Protein AF-A0A7V8Y5C4-F1 (afdb_monomer_lite)

pLDDT: mean 74.21, std 20.37, range [33.66, 98.62]

Foldseek 3Di:
DDDDDDPDDPQQDPVLLVLQVLLLVLVVVLVVLVVQLVVLVVQLVVLVVQQVVLVVQLVVLVVVLVVLVVVCVVVVVCCVVVPPVVVVVVVVVDPCPVVVVVVVVVVVVVVVVSVVVNVVSVVSNVVSVVSNVVSVVSSVVSVVSSVVSVVVSVVSVVSNVVSVVVSVVDDPSSVVSQLPDQPPPVDPDLDDDDDVSVVVVVVSSQPNPDDDPPDPHD

Sequence (218 aa):
MLAGPAAADPAPPPNASELVKRVADAQREATALTEQWHAAKDDLKNKRTKIEPTRKAAADARQAEETFRAGLDPVTQSAYENGNLDQLSALLASDSPAQYLDQMFALEGMAADHRVTLEQALAAVTEADRAEAAANEAASAAQLAVDEIGKRQQEAEIRIAEADKLLRQLSPAERAALRGPEVAGPLGPVTGSGAGPAALRAAMTKLGMPYLWGAEGP

Structure (mmCIF, N/CA/C/O backbone):
data_AF-A0A7V8Y5C4-F1
#
_entry.id   AF-A0A7V8Y5C4-F1
#
loop_
_atom_site.group_PDB
_atom_site.id
_atom_site.type_symbol
_atom_site.label_atom_id
_atom_site.label_alt_id
_atom_site.label_comp_id
_atom_site.label_asym_id
_atom_site.label_entity_id
_atom_site.label_seq_id
_atom_site.pdbx_PDB_ins_code
_atom_site.Cartn_x
_atom_site.Cartn_y
_atom_site.Cartn_z
_atom_site.occupancy
_atom_site.B_iso_or_equiv
_atom_site.auth_seq_id
_atom_site.auth_comp_id
_atom_site.auth_asym_id
_atom_site.auth_atom_id
_atom_site.pdbx_PDB_model_num
ATOM 1 N N . MET A 1 1 ? 42.479 -21.714 -67.324 1.00 33.66 1 MET A N 1
ATOM 2 C CA . MET A 1 1 ? 42.696 -20.373 -66.734 1.00 33.66 1 MET A CA 1
ATOM 3 C C . MET A 1 1 ? 41.360 -19.651 -66.785 1.00 33.66 1 MET A C 1
ATOM 5 O O . MET A 1 1 ? 40.770 -19.675 -67.848 1.00 33.66 1 MET A O 1
ATOM 9 N N . LEU A 1 2 ? 40.769 -19.064 -65.751 1.00 37.84 2 LEU A N 1
ATOM 10 C CA . LEU A 1 2 ? 41.073 -18.874 -64.334 1.00 37.84 2 LEU A CA 1
ATOM 11 C C . LEU A 1 2 ? 39.696 -18.673 -63.677 1.00 37.84 2 LEU A C 1
ATOM 13 O O . LEU A 1 2 ? 38.889 -17.897 -64.187 1.00 37.84 2 LEU A O 1
ATOM 17 N N . ALA A 1 3 ? 39.424 -19.388 -62.587 1.00 37.22 3 ALA A N 1
ATOM 18 C CA . ALA A 1 3 ? 38.292 -19.099 -61.719 1.00 37.22 3 ALA A CA 1
ATOM 19 C C . ALA A 1 3 ? 38.547 -17.740 -61.050 1.00 37.22 3 ALA A C 1
ATOM 21 O O . ALA A 1 3 ? 39.575 -17.562 -60.396 1.00 37.22 3 ALA A O 1
ATOM 22 N N . GLY A 1 4 ? 37.656 -16.772 -61.269 1.00 35.47 4 GLY A N 1
ATOM 23 C CA . GLY A 1 4 ? 37.698 -15.489 -60.571 1.00 35.47 4 GLY A CA 1
ATOM 24 C C . GLY A 1 4 ? 37.274 -15.678 -59.111 1.00 35.47 4 GLY A C 1
ATOM 25 O O . GLY A 1 4 ? 36.340 -16.443 -58.860 1.00 35.47 4 GLY A O 1
ATOM 26 N N . PRO A 1 5 ? 37.945 -15.039 -58.140 1.00 38.28 5 PRO A N 1
ATOM 27 C CA . PRO A 1 5 ? 37.590 -15.190 -56.739 1.00 38.28 5 PRO A CA 1
ATOM 28 C C . PRO A 1 5 ? 36.205 -14.584 -56.499 1.00 38.28 5 PRO A C 1
ATOM 30 O O . PRO A 1 5 ? 35.944 -13.440 -56.869 1.00 38.28 5 PRO A O 1
ATOM 33 N N . ALA A 1 6 ? 35.319 -15.360 -55.872 1.00 35.41 6 ALA A N 1
ATOM 34 C CA . ALA A 1 6 ? 34.116 -14.832 -55.254 1.00 35.41 6 ALA A CA 1
ATOM 35 C C . ALA A 1 6 ? 34.559 -13.836 -54.175 1.00 35.41 6 ALA A C 1
ATOM 37 O O . ALA A 1 6 ? 35.194 -14.222 -53.192 1.00 35.41 6 ALA A O 1
ATOM 38 N N . ALA A 1 7 ? 34.290 -12.550 -54.398 1.00 35.50 7 ALA A N 1
ATOM 39 C CA . ALA A 1 7 ? 34.457 -11.532 -53.378 1.00 35.50 7 ALA A CA 1
ATOM 40 C C . ALA A 1 7 ? 33.510 -11.883 -52.225 1.00 35.50 7 ALA A C 1
ATOM 42 O O . ALA A 1 7 ? 32.292 -11.850 -52.382 1.00 35.50 7 ALA A O 1
ATOM 43 N N . ALA A 1 8 ? 34.077 -12.299 -51.094 1.00 35.88 8 ALA A N 1
ATOM 44 C CA . ALA A 1 8 ? 33.335 -12.400 -49.853 1.00 35.88 8 ALA A CA 1
ATOM 45 C C . ALA A 1 8 ? 32.937 -10.976 -49.452 1.00 35.88 8 ALA A C 1
ATOM 47 O O . ALA A 1 8 ? 33.814 -10.134 -49.239 1.00 35.88 8 ALA A O 1
ATOM 48 N N . ASP A 1 9 ? 31.630 -10.711 -49.397 1.00 37.16 9 ASP A N 1
ATOM 49 C CA . ASP A 1 9 ? 31.098 -9.483 -48.814 1.00 37.16 9 ASP A CA 1
ATOM 50 C C . ASP A 1 9 ? 31.739 -9.269 -47.434 1.00 37.16 9 ASP A C 1
ATOM 52 O O . ASP A 1 9 ? 31.831 -10.221 -46.646 1.00 37.16 9 ASP A O 1
ATOM 56 N N . PRO A 1 10 ? 32.212 -8.052 -47.116 1.00 39.53 10 PRO A N 1
ATOM 57 C CA . PRO A 1 10 ? 32.744 -7.776 -45.797 1.00 39.53 10 PRO A CA 1
ATOM 58 C C . PRO A 1 10 ? 31.613 -7.970 -44.788 1.00 39.53 10 PRO A C 1
ATOM 60 O O . PRO A 1 10 ? 30.621 -7.239 -44.791 1.00 39.53 10 PRO A O 1
ATOM 63 N N . ALA A 1 11 ? 31.763 -8.982 -43.933 1.00 41.59 11 ALA A N 1
ATOM 64 C CA . ALA A 1 11 ? 30.869 -9.191 -42.809 1.00 41.59 11 ALA A CA 1
ATOM 65 C C . ALA A 1 11 ? 30.757 -7.875 -42.015 1.00 41.59 11 ALA A C 1
ATOM 67 O O . ALA A 1 11 ? 31.785 -7.221 -41.793 1.00 41.59 11 ALA A O 1
ATOM 68 N N . PRO A 1 12 ? 29.543 -7.465 -41.598 1.00 46.41 12 PRO A N 1
ATOM 69 C CA . PRO A 1 12 ? 29.380 -6.267 -40.797 1.00 46.41 12 PRO A CA 1
ATOM 70 C C . PRO A 1 12 ? 30.322 -6.333 -39.592 1.00 46.41 12 PRO A C 1
ATOM 72 O O . PRO A 1 12 ? 30.432 -7.396 -38.970 1.00 46.41 12 PRO A O 1
ATOM 75 N N . PRO A 1 13 ? 31.001 -5.230 -39.238 1.00 48.56 13 PRO A N 1
ATOM 76 C CA . PRO A 1 13 ? 31.837 -5.213 -38.055 1.00 48.56 13 PRO A CA 1
ATOM 77 C C . PRO A 1 13 ? 30.969 -5.601 -36.846 1.00 48.56 13 PRO A C 1
ATOM 79 O O . PRO A 1 13 ? 29.912 -4.992 -36.636 1.00 48.56 13 PRO A O 1
ATOM 82 N N . PRO A 1 14 ? 31.376 -6.618 -36.064 1.00 56.19 14 PRO A N 1
ATOM 83 C CA . PRO A 1 14 ? 30.526 -7.249 -35.051 1.00 56.19 14 PRO A CA 1
ATOM 84 C C . PRO A 1 14 ? 29.954 -6.250 -34.033 1.00 56.19 14 PRO A C 1
ATOM 86 O O . PRO A 1 14 ? 28.811 -6.388 -33.600 1.00 56.19 14 PRO A O 1
ATOM 89 N N . ASN A 1 15 ? 30.698 -5.178 -33.750 1.00 59.94 15 ASN A N 1
ATOM 90 C CA . ASN A 1 15 ? 30.331 -4.146 -32.782 1.00 59.94 15 ASN A CA 1
ATOM 91 C C . ASN A 1 15 ? 29.056 -3.370 -33.157 1.00 59.94 15 ASN A C 1
ATOM 93 O O . ASN A 1 15 ? 28.287 -2.998 -32.275 1.00 59.94 15 ASN A O 1
ATOM 97 N N . ALA A 1 16 ? 28.803 -3.124 -34.446 1.00 63.97 16 ALA A N 1
ATOM 98 C CA . ALA A 1 16 ? 27.672 -2.303 -34.874 1.00 63.97 16 ALA A CA 1
ATOM 99 C C . ALA A 1 16 ? 26.337 -3.058 -34.734 1.00 63.97 16 ALA A C 1
ATOM 101 O O . ALA A 1 16 ? 25.378 -2.528 -34.172 1.00 63.97 16 ALA A O 1
ATOM 102 N N . SER A 1 17 ? 26.279 -4.317 -35.189 1.00 67.94 17 SER A N 1
ATOM 103 C CA . SER A 1 17 ? 25.074 -5.153 -35.057 1.00 67.94 17 SER A CA 1
ATOM 104 C C . SER A 1 17 ? 24.746 -5.457 -33.593 1.00 67.94 17 SER A C 1
ATOM 106 O O . SER A 1 17 ? 23.574 -5.478 -33.214 1.00 67.94 17 SER A O 1
ATOM 108 N N . GLU A 1 18 ? 25.767 -5.641 -32.755 1.00 72.12 18 GLU A N 1
ATOM 109 C CA . GLU A 1 18 ? 25.589 -5.823 -31.317 1.00 72.12 18 GLU A CA 1
ATOM 110 C C . GLU A 1 18 ? 25.044 -4.556 -30.636 1.00 72.12 18 GLU A C 1
ATOM 112 O O . GLU A 1 18 ? 24.130 -4.654 -29.821 1.00 72.12 18 GLU A O 1
ATOM 117 N N . LEU A 1 19 ? 25.519 -3.363 -31.019 1.00 70.12 19 LEU A N 1
ATOM 118 C CA . LEU A 1 19 ? 24.989 -2.084 -30.529 1.00 70.12 19 LEU A CA 1
ATOM 119 C C . LEU A 1 19 ? 23.502 -1.901 -30.865 1.00 70.12 19 LEU A C 1
ATOM 121 O O . LEU A 1 19 ? 22.728 -1.525 -29.989 1.00 70.12 19 LEU A O 1
ATOM 125 N N . VAL A 1 20 ? 23.082 -2.219 -32.094 1.00 72.56 20 VAL A N 1
ATOM 126 C CA . VAL A 1 20 ? 21.662 -2.138 -32.488 1.00 72.56 20 VAL A CA 1
ATOM 127 C C . VAL A 1 20 ? 20.798 -3.109 -31.681 1.00 72.56 20 VAL A C 1
ATOM 129 O O . VAL A 1 20 ? 19.719 -2.732 -31.226 1.00 72.56 20 VAL A O 1
ATOM 132 N N . LYS A 1 21 ? 21.275 -4.339 -31.446 1.00 77.50 21 LYS A N 1
ATOM 133 C CA . LYS A 1 21 ? 20.571 -5.298 -30.579 1.00 77.50 21 LYS A CA 1
ATOM 134 C C . LYS A 1 21 ? 20.450 -4.780 -29.147 1.00 77.50 21 LYS A C 1
ATOM 136 O O . LYS A 1 21 ? 19.361 -4.826 -28.591 1.00 77.50 21 LYS A O 1
ATOM 141 N N . ARG A 1 22 ? 21.524 -4.217 -28.583 1.00 73.75 22 ARG A N 1
ATOM 142 C CA . ARG A 1 22 ? 21.508 -3.625 -27.234 1.00 73.75 22 ARG A CA 1
ATOM 143 C C . ARG A 1 22 ? 20.510 -2.470 -27.112 1.00 73.75 22 ARG A C 1
ATOM 145 O O . ARG A 1 22 ? 19.829 -2.391 -26.096 1.00 73.75 22 ARG A O 1
ATOM 152 N N . VAL A 1 23 ? 20.379 -1.615 -28.133 1.00 76.06 23 VAL A N 1
ATOM 153 C CA . VAL A 1 23 ? 19.343 -0.560 -28.164 1.00 76.06 23 VAL A CA 1
ATOM 154 C C . VAL A 1 23 ? 17.946 -1.170 -28.172 1.00 76.06 23 VAL A C 1
ATOM 156 O O . VAL A 1 23 ? 17.116 -0.793 -27.350 1.00 76.06 23 VAL A O 1
ATOM 159 N N . ALA A 1 24 ? 17.692 -2.135 -29.059 1.00 76.12 24 ALA A N 1
ATOM 160 C CA . ALA A 1 24 ? 16.389 -2.788 -29.149 1.00 76.12 24 ALA A CA 1
ATOM 161 C C . ALA A 1 24 ? 16.013 -3.508 -27.840 1.00 76.12 24 ALA A C 1
ATOM 163 O O . ALA A 1 24 ? 14.864 -3.456 -27.405 1.00 76.12 24 ALA A O 1
ATOM 164 N N . ASP A 1 25 ? 16.977 -4.152 -27.182 1.00 79.06 25 ASP A N 1
ATOM 165 C CA . ASP A 1 25 ? 16.784 -4.803 -25.885 1.00 79.06 25 ASP A CA 1
ATOM 166 C C . ASP A 1 25 ? 16.479 -3.783 -24.783 1.00 79.06 25 ASP A C 1
ATOM 168 O O . ASP A 1 25 ? 15.505 -3.956 -24.050 1.00 79.06 25 ASP A O 1
ATOM 172 N N . ALA A 1 26 ? 17.237 -2.685 -24.718 1.00 78.62 26 ALA A N 1
ATOM 173 C CA . ALA A 1 26 ? 17.008 -1.612 -23.753 1.00 78.62 26 ALA A CA 1
ATOM 174 C C . ALA A 1 26 ? 15.651 -0.916 -23.964 1.00 78.62 26 ALA A C 1
ATOM 176 O O . ALA A 1 26 ? 14.966 -0.596 -22.996 1.00 78.62 26 ALA A O 1
ATOM 177 N N . GLN A 1 27 ? 15.211 -0.738 -25.213 1.00 78.56 27 GLN A N 1
ATOM 178 C CA . GLN A 1 27 ? 13.884 -0.200 -25.538 1.00 78.56 27 GLN A CA 1
ATOM 179 C C . GLN A 1 27 ? 12.751 -1.146 -25.123 1.00 78.56 27 GLN A C 1
ATOM 181 O O . GLN A 1 27 ? 11.733 -0.700 -24.585 1.00 78.56 27 GLN A O 1
ATOM 186 N N . ARG A 1 28 ? 12.920 -2.459 -25.336 1.00 82.12 28 ARG A N 1
ATOM 187 C CA . ARG A 1 28 ? 11.958 -3.465 -24.858 1.00 82.12 28 ARG A CA 1
ATOM 188 C C . ARG A 1 28 ? 11.868 -3.463 -23.335 1.00 82.12 28 ARG A C 1
ATOM 190 O O . ARG A 1 28 ? 10.765 -3.480 -22.795 1.00 82.12 28 ARG A O 1
ATOM 197 N N . GLU A 1 29 ? 13.008 -3.388 -22.653 1.00 83.62 29 GLU A N 1
ATOM 198 C CA . GLU A 1 29 ? 13.064 -3.270 -21.195 1.00 83.62 29 GLU A CA 1
ATOM 199 C C . GLU A 1 29 ? 12.377 -1.986 -20.707 1.00 83.62 29 GLU A C 1
ATOM 201 O O . GLU A 1 29 ? 11.529 -2.052 -19.820 1.00 83.62 29 GLU A O 1
ATOM 206 N N . ALA A 1 30 ? 12.667 -0.834 -21.320 1.00 81.94 30 ALA A N 1
ATOM 207 C CA . ALA A 1 30 ? 12.052 0.446 -20.969 1.00 81.94 30 ALA A CA 1
ATOM 208 C C . ALA A 1 30 ? 10.525 0.433 -21.156 1.00 81.94 30 ALA A C 1
ATOM 210 O O . ALA A 1 30 ? 9.790 0.967 -20.322 1.00 81.94 30 ALA A O 1
ATOM 211 N N . THR A 1 31 ? 10.033 -0.227 -22.209 1.00 81.06 31 THR A N 1
ATOM 212 C CA . THR A 1 31 ? 8.591 -0.401 -22.444 1.00 81.06 31 THR A CA 1
ATOM 213 C C . THR A 1 31 ? 7.960 -1.236 -21.331 1.00 81.06 31 THR A C 1
ATOM 215 O O . THR A 1 31 ? 6.990 -0.804 -20.709 1.00 81.06 31 THR A O 1
ATOM 218 N N . ALA A 1 32 ? 8.560 -2.385 -21.006 1.00 86.50 32 ALA A N 1
ATOM 219 C CA . ALA A 1 32 ? 8.080 -3.245 -19.927 1.00 86.50 32 ALA A CA 1
ATOM 220 C C . ALA A 1 32 ? 8.110 -2.536 -18.559 1.00 86.50 32 ALA A C 1
ATOM 222 O O . ALA A 1 32 ? 7.182 -2.683 -17.766 1.00 86.50 32 ALA A O 1
ATOM 223 N N . LEU A 1 33 ? 9.148 -1.741 -18.284 1.00 85.31 33 LEU A N 1
ATOM 224 C CA . LEU A 1 33 ? 9.259 -0.941 -17.061 1.00 85.31 33 LEU A CA 1
ATOM 225 C C . LEU A 1 33 ? 8.200 0.160 -16.995 1.00 85.31 33 LEU A C 1
ATOM 227 O O . LEU A 1 33 ? 7.664 0.420 -15.924 1.00 85.31 33 LEU A O 1
ATOM 231 N N . THR A 1 34 ? 7.860 0.773 -18.128 1.00 85.56 34 THR A N 1
ATOM 232 C CA . THR A 1 34 ? 6.812 1.800 -18.199 1.00 85.56 34 THR A CA 1
ATOM 233 C C . THR A 1 34 ? 5.443 1.207 -17.870 1.00 85.56 34 THR A C 1
ATOM 235 O O . THR A 1 34 ? 4.710 1.758 -17.049 1.00 85.56 34 THR A O 1
ATOM 238 N N . GLU A 1 35 ? 5.112 0.047 -18.443 1.00 89.25 35 GLU A N 1
ATOM 239 C CA . GLU A 1 35 ? 3.877 -0.674 -18.110 1.00 89.25 35 GLU A CA 1
ATOM 240 C C . GLU A 1 35 ? 3.838 -1.075 -16.629 1.00 89.25 35 GLU A C 1
ATOM 242 O O . GLU A 1 35 ? 2.840 -0.835 -15.946 1.00 89.25 35 GLU A O 1
ATOM 247 N N . GLN A 1 36 ? 4.945 -1.610 -16.100 1.00 91.50 36 GLN A N 1
ATOM 248 C CA . GLN A 1 36 ? 5.072 -1.944 -14.677 1.00 91.50 36 GLN A CA 1
ATOM 249 C C . GLN A 1 36 ? 4.923 -0.715 -13.777 1.00 91.50 36 GLN A C 1
ATOM 251 O O . GLN A 1 36 ? 4.293 -0.803 -12.726 1.00 91.50 36 GLN A O 1
ATOM 256 N N . TRP A 1 37 ? 5.460 0.437 -14.179 1.00 91.56 37 TRP A N 1
ATOM 257 C CA . TRP A 1 37 ? 5.353 1.680 -13.423 1.00 91.56 37 TRP A CA 1
ATOM 258 C C . TRP A 1 37 ? 3.914 2.192 -13.370 1.00 91.56 37 TRP A C 1
ATOM 260 O O . TRP A 1 37 ? 3.439 2.595 -12.308 1.00 91.56 37 TRP A O 1
ATOM 270 N N . HIS A 1 38 ? 3.192 2.137 -14.494 1.00 91.81 38 HIS A N 1
ATOM 271 C CA . HIS A 1 38 ? 1.768 2.468 -14.523 1.00 91.81 38 HIS A CA 1
ATOM 272 C C . HIS A 1 38 ? 0.961 1.532 -13.621 1.00 91.81 38 HIS A C 1
ATOM 274 O O . HIS A 1 38 ? 0.202 2.015 -12.780 1.00 91.81 38 HIS A O 1
ATOM 280 N N . ALA A 1 39 ? 1.199 0.222 -13.711 1.00 94.94 39 ALA A N 1
ATOM 281 C CA . ALA A 1 39 ? 0.559 -0.757 -12.838 1.00 94.94 39 ALA A CA 1
ATOM 282 C C . ALA A 1 39 ? 0.871 -0.504 -11.350 1.00 94.94 39 ALA A C 1
ATOM 284 O O . ALA A 1 39 ? -0.032 -0.534 -10.516 1.00 94.94 39 ALA A O 1
ATOM 285 N N . ALA A 1 40 ? 2.124 -0.185 -11.010 1.00 95.69 40 ALA A N 1
ATOM 286 C CA . ALA A 1 40 ? 2.530 0.140 -9.644 1.00 95.69 40 ALA A CA 1
ATOM 287 C C . ALA A 1 40 ? 1.868 1.430 -9.131 1.00 95.69 40 ALA A C 1
ATOM 289 O O . ALA A 1 40 ? 1.485 1.511 -7.964 1.00 95.69 40 ALA A O 1
ATOM 290 N N . LYS A 1 41 ? 1.676 2.437 -9.992 1.00 96.56 41 LYS A N 1
ATOM 291 C CA . LYS A 1 41 ? 0.948 3.662 -9.629 1.00 96.56 41 LYS A CA 1
ATOM 292 C C . LYS A 1 41 ? -0.532 3.418 -9.391 1.00 96.56 41 LYS A C 1
ATOM 294 O O . LYS A 1 41 ? -1.088 4.001 -8.458 1.00 96.56 41 LYS A O 1
ATOM 299 N N . ASP A 1 42 ? -1.156 2.578 -10.207 1.00 97.38 42 ASP A N 1
ATOM 300 C CA . ASP A 1 42 ? -2.550 2.191 -10.012 1.00 97.38 42 ASP A CA 1
ATOM 301 C C . ASP A 1 42 ? -2.715 1.391 -8.714 1.00 97.38 42 ASP A C 1
ATOM 303 O O . ASP A 1 42 ? -3.621 1.672 -7.927 1.00 97.38 42 ASP A O 1
ATOM 307 N N . ASP A 1 43 ? -1.794 0.471 -8.420 1.00 97.25 43 ASP A N 1
ATOM 308 C CA . ASP A 1 43 ? -1.764 -0.266 -7.154 1.00 97.25 43 ASP A CA 1
ATOM 309 C C . ASP A 1 43 ? -1.571 0.667 -5.944 1.00 97.25 43 ASP A C 1
ATOM 311 O O . ASP A 1 43 ? -2.358 0.625 -4.994 1.00 97.25 43 ASP A O 1
ATOM 315 N N . LEU A 1 44 ? -0.608 1.593 -6.000 1.00 98.38 44 LEU A N 1
ATOM 316 C CA . LEU A 1 44 ? -0.408 2.617 -4.970 1.00 98.38 44 LEU A CA 1
ATOM 317 C C . LEU A 1 44 ? -1.675 3.451 -4.747 1.00 98.38 44 LEU A C 1
ATOM 319 O O . LEU A 1 44 ? -2.065 3.698 -3.602 1.00 98.38 44 LEU A O 1
ATOM 323 N N . LYS A 1 45 ? -2.336 3.883 -5.826 1.00 98.19 45 LYS A N 1
ATOM 324 C CA . LYS A 1 45 ? -3.597 4.628 -5.745 1.00 98.19 45 LYS A CA 1
ATOM 325 C C . LYS A 1 45 ? -4.662 3.801 -5.025 1.00 98.19 45 LYS A C 1
ATOM 327 O O . LYS A 1 45 ? -5.265 4.300 -4.078 1.00 98.19 45 LYS A O 1
ATOM 332 N N . ASN A 1 46 ? -4.837 2.539 -5.411 1.00 97.56 46 ASN A N 1
ATOM 333 C CA . ASN A 1 46 ? -5.810 1.624 -4.810 1.00 97.56 46 ASN A CA 1
ATOM 334 C C . ASN A 1 46 ? -5.517 1.318 -3.333 1.00 97.56 46 ASN A C 1
ATOM 336 O O . ASN A 1 46 ? -6.438 1.120 -2.540 1.00 97.56 46 ASN A O 1
ATOM 340 N N . LYS A 1 47 ? -4.246 1.274 -2.922 1.00 97.81 47 LYS A N 1
ATOM 341 C CA . LYS A 1 47 ? -3.884 1.107 -1.506 1.00 97.81 47 LYS A CA 1
ATOM 342 C C . LYS A 1 47 ? -4.134 2.381 -0.710 1.00 97.81 47 LYS A C 1
ATOM 344 O O . LYS A 1 47 ? -4.698 2.311 0.378 1.00 97.81 47 LYS A O 1
ATOM 349 N N . ARG A 1 48 ? -3.820 3.551 -1.273 1.00 98.06 48 ARG A N 1
ATOM 350 C CA . ARG A 1 48 ? -4.109 4.851 -0.647 1.00 98.06 48 ARG A CA 1
ATOM 351 C C . ARG A 1 48 ? -5.597 5.071 -0.400 1.00 98.06 48 ARG A C 1
ATOM 353 O O . ARG A 1 48 ? -5.948 5.615 0.642 1.00 98.06 48 ARG A O 1
ATOM 360 N N . THR A 1 49 ? -6.478 4.599 -1.287 1.00 97.81 49 THR A N 1
ATOM 361 C CA . THR A 1 49 ? -7.930 4.706 -1.056 1.00 97.81 49 THR A CA 1
ATOM 362 C C . THR A 1 49 ? -8.417 3.906 0.155 1.00 97.81 49 THR A C 1
ATOM 364 O O . THR A 1 49 ? -9.524 4.153 0.622 1.00 97.81 49 THR A O 1
ATOM 367 N N . LYS A 1 50 ? -7.622 2.960 0.678 1.00 96.38 50 LYS A N 1
ATOM 368 C CA . LYS A 1 50 ? -7.964 2.180 1.878 1.00 96.38 50 LYS A CA 1
ATOM 369 C C . LYS A 1 50 ? -7.573 2.867 3.189 1.00 96.38 50 LYS A C 1
ATOM 371 O O . LYS A 1 50 ? -8.120 2.491 4.214 1.00 96.38 50 LYS A O 1
ATOM 376 N N . ILE A 1 51 ? -6.692 3.872 3.164 1.00 97.94 51 ILE A N 1
ATOM 377 C CA . ILE A 1 51 ? -6.165 4.516 4.381 1.00 97.94 51 ILE A CA 1
ATOM 378 C C . ILE A 1 51 ? -7.263 5.272 5.135 1.00 97.94 51 ILE A C 1
ATOM 380 O O . ILE A 1 51 ? -7.476 5.040 6.321 1.00 97.94 51 ILE A O 1
ATOM 384 N N . GLU A 1 52 ? -7.986 6.161 4.453 1.00 97.94 52 GLU A N 1
ATOM 385 C CA . GLU A 1 52 ? -9.040 6.963 5.084 1.00 97.94 52 GLU A CA 1
ATOM 386 C C . GLU A 1 52 ? -10.169 6.125 5.710 1.00 97.94 52 GLU A C 1
ATOM 388 O O . GLU A 1 52 ? -10.514 6.389 6.863 1.00 97.94 52 GLU A O 1
ATOM 393 N N . PRO A 1 53 ? -10.733 5.088 5.054 1.00 98.25 53 PRO A N 1
ATOM 394 C CA . PRO A 1 53 ? -11.748 4.264 5.705 1.00 98.25 53 PRO A CA 1
ATOM 395 C C . PRO A 1 53 ? -11.201 3.478 6.905 1.00 98.25 53 PRO A C 1
ATOM 397 O O . PRO A 1 53 ? -11.909 3.375 7.904 1.00 98.25 53 PRO A O 1
ATOM 400 N N . THR A 1 54 ? -9.960 2.971 6.867 1.00 98.31 54 THR A N 1
ATOM 401 C CA . THR A 1 54 ? -9.370 2.294 8.039 1.00 98.31 54 THR A CA 1
ATOM 402 C C . THR A 1 54 ? -9.098 3.262 9.184 1.00 98.31 54 THR A C 1
ATOM 404 O O . THR A 1 54 ? -9.403 2.952 10.330 1.00 98.31 54 THR A O 1
ATOM 407 N N . ARG A 1 55 ? -8.613 4.469 8.876 1.00 98.38 55 ARG A N 1
ATOM 408 C CA . ARG A 1 55 ? -8.392 5.534 9.858 1.00 98.38 55 ARG A CA 1
ATOM 409 C C . ARG A 1 55 ? -9.698 5.984 10.504 1.00 98.38 55 ARG A C 1
ATOM 411 O O . ARG A 1 55 ? -9.764 6.172 11.715 1.00 98.38 55 ARG A O 1
ATOM 418 N N . LYS A 1 56 ? -10.758 6.133 9.704 1.00 98.44 56 LYS A N 1
ATOM 419 C CA . LYS A 1 56 ? -12.093 6.444 10.217 1.00 98.44 56 LYS A CA 1
ATOM 420 C C . LYS A 1 56 ? -12.610 5.328 11.124 1.00 98.44 56 LYS A C 1
ATOM 422 O O . LYS A 1 56 ? -13.102 5.631 12.202 1.00 98.44 56 LYS A O 1
ATOM 427 N N . ALA A 1 57 ? -12.468 4.066 10.722 1.00 98.12 57 ALA A N 1
ATOM 428 C CA . ALA A 1 57 ? -12.885 2.933 11.544 1.00 98.12 57 ALA A CA 1
ATOM 429 C C . ALA A 1 57 ? -12.137 2.887 12.888 1.00 98.12 57 ALA A C 1
ATOM 431 O O . ALA A 1 57 ? -12.765 2.666 13.920 1.00 98.12 57 ALA A O 1
ATOM 432 N N . ALA A 1 58 ? -10.828 3.159 12.894 1.00 98.44 58 ALA A N 1
ATOM 433 C CA . ALA A 1 58 ? -10.034 3.256 14.118 1.00 98.44 58 ALA A CA 1
ATOM 434 C C . ALA A 1 58 ? -10.500 4.410 15.020 1.00 98.44 58 ALA A C 1
ATOM 436 O O . ALA A 1 58 ? -10.695 4.219 16.220 1.00 98.44 58 ALA A O 1
ATOM 437 N N . ALA A 1 59 ? -10.751 5.591 14.449 1.00 98.38 59 ALA A N 1
ATOM 438 C CA . ALA A 1 59 ? -11.278 6.734 15.193 1.00 98.38 59 ALA A CA 1
ATOM 439 C C . ALA A 1 59 ? -12.675 6.457 15.777 1.00 98.38 59 ALA A C 1
ATOM 441 O O . ALA A 1 59 ? -12.912 6.732 16.952 1.00 98.38 59 ALA A O 1
ATOM 442 N N . ASP A 1 60 ? -13.576 5.874 14.983 1.00 97.94 60 ASP A N 1
ATOM 443 C CA . ASP A 1 60 ? -14.933 5.530 15.410 1.00 97.94 60 ASP A CA 1
ATOM 444 C C . ASP A 1 60 ? -14.900 4.463 16.529 1.00 97.94 60 ASP A C 1
ATOM 446 O O . ASP A 1 60 ? -15.624 4.585 17.517 1.00 97.94 60 ASP A O 1
ATOM 450 N N . ALA A 1 61 ? -14.015 3.460 16.434 1.00 97.69 61 ALA A N 1
ATOM 451 C CA . ALA A 1 61 ? -13.835 2.440 17.471 1.00 97.69 61 ALA A CA 1
ATOM 452 C C . ALA A 1 61 ? -13.303 3.032 18.786 1.00 97.69 61 ALA A C 1
ATOM 454 O O . ALA A 1 61 ? -13.832 2.731 19.857 1.00 97.69 61 ALA A O 1
ATOM 455 N N . ARG A 1 62 ? -12.297 3.916 18.717 1.00 97.75 62 ARG A N 1
ATOM 456 C CA . ARG A 1 62 ? -11.758 4.618 19.896 1.00 97.75 62 ARG A CA 1
ATOM 457 C C . ARG A 1 62 ? -12.809 5.518 20.542 1.00 97.75 62 ARG A C 1
ATOM 459 O O . ARG A 1 62 ? -12.928 5.542 21.760 1.00 97.75 62 ARG A O 1
ATOM 466 N N . GLN A 1 63 ? -13.613 6.215 19.739 1.00 96.81 63 GLN A N 1
ATOM 467 C CA . GLN A 1 63 ? -14.702 7.047 20.248 1.00 96.81 63 GLN A CA 1
ATOM 468 C C . GLN A 1 63 ? -15.785 6.214 20.947 1.00 96.81 63 GLN A C 1
ATOM 470 O O . GLN A 1 63 ? -16.322 6.643 21.969 1.00 96.81 63 GLN A O 1
ATOM 475 N N . ALA A 1 64 ? -16.124 5.040 20.409 1.00 93.31 64 ALA A N 1
ATOM 476 C CA . ALA A 1 64 ? -17.083 4.135 21.036 1.00 93.31 64 ALA A CA 1
ATOM 477 C C . ALA A 1 64 ? -16.568 3.609 22.385 1.00 93.31 64 ALA A C 1
ATOM 479 O O . ALA A 1 64 ? -17.325 3.567 23.354 1.00 93.31 64 ALA A O 1
ATOM 480 N N . GLU A 1 65 ? -15.281 3.268 22.463 1.00 95.38 65 GLU A N 1
ATOM 481 C CA . GLU A 1 65 ? -14.628 2.833 23.698 1.00 95.38 65 GLU A CA 1
ATOM 482 C C . GLU A 1 65 ? -14.604 3.937 24.767 1.00 95.38 65 GLU A C 1
ATOM 484 O O . GLU A 1 65 ? -15.008 3.695 25.906 1.00 95.38 65 GLU A O 1
ATOM 489 N N . GLU A 1 66 ? -14.253 5.165 24.382 1.00 93.94 66 GLU A N 1
ATOM 490 C CA . GLU A 1 66 ? -14.266 6.323 25.280 1.00 93.94 66 GLU A CA 1
ATOM 491 C C . GLU A 1 66 ? -15.685 6.646 25.767 1.00 93.94 66 GLU A C 1
ATOM 493 O O . GLU A 1 66 ? -15.913 6.888 26.950 1.00 93.94 66 GLU A O 1
ATOM 498 N N . THR A 1 67 ? -16.673 6.584 24.869 1.00 90.69 67 THR A N 1
ATOM 499 C CA . THR A 1 67 ? -18.086 6.802 25.222 1.00 90.69 67 THR A CA 1
ATOM 500 C C . THR A 1 67 ? -18.571 5.748 26.216 1.00 90.69 67 THR A C 1
ATOM 502 O O . THR A 1 67 ? -19.302 6.070 27.154 1.00 90.69 67 THR A O 1
ATOM 505 N N . PHE A 1 68 ? -18.153 4.492 26.039 1.00 88.88 68 PHE A N 1
ATOM 506 C CA . PHE A 1 68 ? -18.477 3.419 26.970 1.00 88.88 68 PHE A CA 1
ATOM 507 C C . PHE A 1 68 ? -17.832 3.649 28.343 1.00 88.88 68 PHE A C 1
ATOM 509 O O . PHE A 1 68 ? -18.516 3.528 29.357 1.00 88.88 68 PHE A O 1
ATOM 516 N N . ARG A 1 69 ? -16.554 4.047 28.390 1.00 87.19 69 ARG A N 1
ATOM 517 C CA . ARG A 1 69 ? -15.865 4.398 29.643 1.00 87.19 69 ARG A CA 1
ATOM 518 C C . ARG A 1 69 ? -16.529 5.560 30.373 1.00 87.19 69 ARG A C 1
ATOM 520 O O . ARG A 1 69 ? -16.853 5.416 31.546 1.00 87.19 69 ARG A O 1
ATOM 527 N N . ALA A 1 70 ? -16.818 6.653 29.673 1.00 87.50 70 ALA A N 1
ATOM 528 C CA . ALA A 1 70 ? -17.491 7.812 30.256 1.00 87.50 70 ALA A CA 1
ATOM 529 C C . ALA A 1 70 ? -18.899 7.475 30.788 1.00 87.50 70 ALA A C 1
ATOM 531 O O . ALA A 1 70 ? -19.376 8.096 31.734 1.00 87.50 70 ALA A O 1
ATOM 532 N N . GLY A 1 71 ? -19.571 6.472 30.210 1.00 82.56 71 GLY A N 1
ATOM 533 C CA . GLY A 1 71 ? -20.848 5.955 30.710 1.00 82.56 71 GLY A CA 1
ATOM 534 C C . GLY A 1 71 ? -20.743 5.142 32.008 1.00 82.56 71 GLY A C 1
ATOM 535 O O . GLY A 1 71 ? -21.742 5.005 32.714 1.00 82.56 71 GLY A O 1
ATOM 536 N N . LEU A 1 72 ? -19.557 4.625 32.349 1.00 77.31 72 LEU A N 1
ATOM 537 C CA . LEU A 1 72 ? -19.303 3.890 33.594 1.00 77.31 72 LEU A CA 1
ATOM 538 C C . LEU A 1 72 ? -18.979 4.812 34.780 1.00 77.31 72 LEU A C 1
ATOM 540 O O . LEU A 1 72 ? -19.210 4.425 35.929 1.00 77.31 72 LEU A O 1
ATOM 544 N N . ASP A 1 73 ? -18.493 6.029 34.535 1.00 70.62 73 ASP A N 1
ATOM 545 C CA . ASP A 1 73 ? -18.135 6.985 35.594 1.00 70.62 73 ASP A CA 1
ATOM 546 C C . ASP A 1 73 ? -19.322 7.341 36.521 1.00 70.62 73 ASP A C 1
ATOM 548 O O . ASP A 1 73 ? -19.162 7.279 37.741 1.00 70.62 73 ASP A O 1
ATOM 552 N N . PRO A 1 74 ? -20.554 7.595 36.029 1.00 62.88 74 PRO A N 1
ATOM 553 C CA . PRO A 1 74 ? -21.709 7.850 36.895 1.00 62.88 74 PRO A CA 1
ATOM 554 C C . PRO A 1 74 ? -22.150 6.622 37.704 1.00 62.88 74 PRO A C 1
ATOM 556 O O . PRO A 1 74 ? -22.648 6.762 38.821 1.00 62.88 74 PRO A O 1
ATOM 559 N N . VAL A 1 75 ? -21.978 5.413 37.155 1.00 62.91 75 VAL A N 1
ATOM 560 C CA . VAL A 1 75 ? -22.346 4.153 37.826 1.00 62.91 75 VAL A CA 1
ATOM 561 C C . VAL A 1 75 ? -21.358 3.846 38.946 1.00 62.91 75 VAL A C 1
ATOM 563 O O . VAL A 1 75 ? -21.767 3.502 40.053 1.00 62.91 75 VAL A O 1
ATOM 566 N N . THR A 1 76 ? -20.062 4.021 38.688 1.00 63.00 76 THR A N 1
ATOM 567 C CA . THR A 1 76 ? -19.016 3.832 39.701 1.00 63.00 76 THR A CA 1
ATOM 568 C C . THR A 1 76 ? -19.083 4.905 40.786 1.00 63.00 76 THR A C 1
ATOM 570 O O . THR A 1 76 ? -18.965 4.568 41.964 1.00 63.00 76 THR A O 1
ATOM 573 N N . GLN A 1 77 ? -19.373 6.161 40.430 1.00 59.38 77 GLN A N 1
ATOM 574 C CA . GLN A 1 77 ? -19.587 7.236 41.396 1.00 59.38 77 GLN A CA 1
ATOM 575 C C . GLN A 1 77 ? -20.837 6.997 42.255 1.00 59.38 77 GLN A C 1
ATOM 577 O O . GLN A 1 77 ? -20.762 7.103 43.476 1.00 59.38 77 GLN A O 1
ATOM 582 N N . SER A 1 78 ? -21.960 6.581 41.660 1.00 58.38 78 SER A N 1
ATOM 583 C CA . SER A 1 78 ? -23.173 6.247 42.418 1.00 58.38 78 SER A CA 1
ATOM 584 C C . SER A 1 78 ? -22.994 5.015 43.311 1.00 58.38 78 SER A C 1
ATOM 586 O O . SER A 1 78 ? -23.503 5.005 44.429 1.00 58.38 78 SER A O 1
ATOM 588 N N . ALA A 1 79 ? -22.245 3.999 42.873 1.00 58.31 79 ALA A N 1
ATOM 589 C CA . ALA A 1 79 ? -21.920 2.835 43.699 1.00 58.31 79 ALA A CA 1
ATOM 590 C C . ALA A 1 79 ? -21.025 3.201 44.900 1.00 58.31 79 ALA A C 1
ATOM 592 O O . ALA A 1 79 ? -21.208 2.655 45.987 1.00 58.31 79 ALA A O 1
ATOM 593 N N . TYR A 1 80 ? -20.097 4.150 44.729 1.00 55.47 80 TYR A N 1
ATOM 594 C CA . TYR A 1 80 ? -19.253 4.662 45.815 1.00 55.47 80 TYR A CA 1
ATOM 595 C C . TYR A 1 80 ? -20.010 5.591 46.777 1.00 55.47 80 TYR A C 1
ATOM 597 O O . TYR A 1 80 ? -19.797 5.515 47.984 1.00 55.47 80 TYR A O 1
ATOM 605 N N . GLU A 1 81 ? -20.906 6.444 46.270 1.00 56.38 81 GLU A N 1
ATOM 606 C CA . GLU A 1 81 ? -21.712 7.367 47.084 1.00 56.38 81 GLU A CA 1
ATOM 607 C C . GLU A 1 81 ? -22.861 6.655 47.827 1.00 56.38 81 GLU A C 1
ATOM 609 O O . GLU A 1 81 ? -23.174 7.013 48.962 1.00 56.38 81 GLU A O 1
ATOM 614 N N . ASN A 1 82 ? -23.456 5.607 47.239 1.00 52.78 82 ASN A N 1
ATOM 615 C CA . ASN A 1 82 ? -24.502 4.795 47.879 1.00 52.78 82 ASN A CA 1
ATOM 616 C C . ASN A 1 82 ? -23.960 3.654 48.752 1.00 52.78 82 ASN A C 1
ATOM 618 O O . ASN A 1 82 ? -24.735 3.039 49.484 1.00 52.78 82 ASN A O 1
ATOM 622 N N . GLY A 1 83 ? -22.647 3.403 48.751 1.00 54.34 83 GLY A N 1
ATOM 623 C CA . GLY A 1 83 ? -21.956 2.496 49.679 1.00 54.34 83 GLY A CA 1
ATOM 624 C C . GLY A 1 83 ? -21.903 3.021 51.119 1.00 54.34 83 GLY A C 1
ATOM 625 O O . GLY A 1 83 ? -20.908 2.832 51.821 1.00 54.34 83 GLY A O 1
ATOM 626 N N . ASN A 1 84 ? -22.946 3.726 51.559 1.00 55.88 84 ASN A N 1
ATOM 627 C CA . ASN A 1 84 ? -23.009 4.317 52.878 1.00 55.88 84 ASN A CA 1
ATOM 628 C C . ASN A 1 84 ? -23.232 3.197 53.904 1.00 55.88 84 ASN A C 1
ATOM 630 O O . ASN A 1 84 ? -24.231 2.474 53.857 1.00 55.88 84 ASN A O 1
ATOM 634 N N . LEU A 1 85 ? -22.297 3.063 54.845 1.00 57.75 85 LEU A N 1
ATOM 635 C CA . LEU A 1 85 ? -22.312 2.074 55.933 1.00 57.75 85 LEU A CA 1
ATOM 636 C C . LEU A 1 85 ? -23.626 2.098 56.749 1.00 57.75 85 LEU A C 1
ATOM 638 O O . LEU A 1 85 ? -23.977 1.098 57.374 1.00 57.75 85 LEU A O 1
ATOM 642 N N . ASP A 1 86 ? -24.377 3.200 56.672 1.00 59.47 86 ASP A N 1
ATOM 643 C CA . ASP A 1 86 ? -25.713 3.398 57.247 1.00 59.47 86 ASP A CA 1
ATOM 644 C C . ASP A 1 86 ? -26.810 2.490 56.651 1.00 59.47 86 ASP A C 1
ATOM 646 O O . ASP A 1 86 ? -27.758 2.122 57.345 1.00 59.47 86 ASP A O 1
ATOM 650 N N . GLN A 1 87 ? -26.703 2.082 55.380 1.00 58.81 87 GLN A N 1
ATOM 651 C CA . GLN A 1 87 ? -27.654 1.131 54.784 1.00 58.81 87 GLN A CA 1
ATOM 652 C C . GLN A 1 87 ? -27.400 -0.302 55.269 1.00 58.81 87 GLN A C 1
ATOM 654 O O . GLN A 1 87 ? -28.343 -1.073 55.442 1.00 58.81 87 GLN A O 1
ATOM 659 N N . LEU A 1 88 ? -26.140 -0.648 55.554 1.00 59.00 88 LEU A N 1
ATOM 660 C CA . LEU A 1 88 ? -25.754 -1.958 56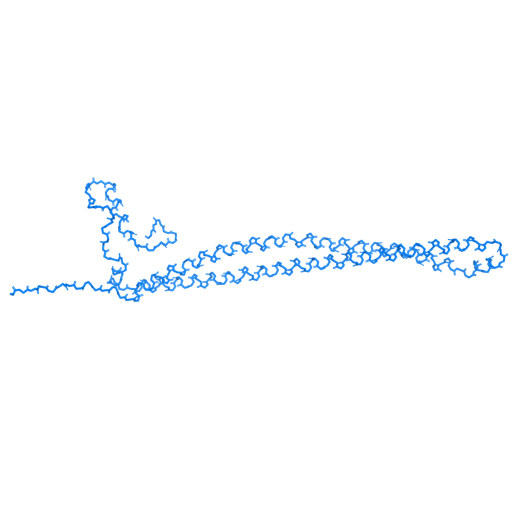.083 1.00 59.00 88 LEU A CA 1
ATOM 661 C C . LEU A 1 88 ? -26.227 -2.139 57.536 1.00 59.00 88 LEU A C 1
ATOM 663 O O . LEU A 1 88 ? -26.684 -3.217 57.917 1.00 59.00 88 LEU A O 1
ATOM 667 N N . SER A 1 89 ? -26.172 -1.076 58.342 1.00 63.28 89 SER A N 1
ATOM 668 C CA . SER A 1 89 ? -26.702 -1.064 59.710 1.00 63.28 89 SER A CA 1
ATOM 669 C C . SER A 1 89 ? -28.237 -1.046 59.753 1.00 63.28 89 SER A C 1
ATOM 671 O O . SER A 1 89 ? -28.811 -1.691 60.630 1.00 63.28 89 SER A O 1
ATOM 673 N N . ALA A 1 90 ? -28.913 -0.417 58.783 1.00 62.47 90 ALA A N 1
ATOM 674 C CA . ALA A 1 90 ? -30.367 -0.529 58.607 1.00 62.47 90 ALA A CA 1
ATOM 675 C C . ALA A 1 90 ? -30.815 -1.931 58.129 1.00 62.47 90 ALA A C 1
ATOM 677 O O . ALA A 1 90 ? -31.873 -2.414 58.536 1.00 62.47 90 ALA A O 1
ATOM 678 N N . LEU A 1 91 ? -29.998 -2.613 57.315 1.00 59.31 91 LEU A N 1
ATOM 679 C CA . LEU A 1 91 ? -30.244 -3.970 56.806 1.00 59.31 91 LEU A CA 1
ATOM 680 C C . LEU A 1 91 ? -30.147 -5.043 57.902 1.00 59.31 91 LEU A C 1
ATOM 682 O O . LEU A 1 91 ? -30.962 -5.959 57.939 1.00 59.31 91 LEU A O 1
ATOM 686 N N . LEU A 1 92 ? -29.184 -4.914 58.821 1.00 65.81 92 LEU A N 1
ATOM 687 C CA . LEU A 1 92 ? -29.015 -5.826 59.963 1.00 65.81 92 LEU A CA 1
ATOM 688 C C . LEU A 1 92 ? -30.187 -5.782 60.963 1.00 65.81 92 LEU A C 1
ATOM 690 O O . LEU A 1 92 ? -30.312 -6.682 61.791 1.00 65.81 92 LEU A O 1
ATOM 694 N N . ALA A 1 93 ? -31.035 -4.751 60.891 1.00 68.25 93 ALA A N 1
ATOM 695 C CA . ALA A 1 93 ? -32.184 -4.544 61.771 1.00 68.25 93 ALA A CA 1
ATOM 696 C C . ALA A 1 93 ? -33.553 -4.842 61.112 1.00 68.25 93 ALA A C 1
ATOM 698 O O . ALA A 1 93 ? -34.577 -4.685 61.775 1.00 68.25 93 ALA A O 1
ATOM 699 N N . SER A 1 94 ? -33.598 -5.250 59.835 1.00 56.97 94 SER A N 1
ATOM 700 C CA . SER A 1 94 ? -34.816 -5.327 59.003 1.00 56.97 94 SER A CA 1
ATOM 701 C C . SER A 1 94 ? -34.993 -6.701 58.331 1.00 56.97 94 SER A C 1
ATOM 703 O O . SER A 1 94 ? -34.013 -7.344 57.973 1.00 56.97 94 SER A O 1
ATOM 705 N N . ASP A 1 95 ? -36.241 -7.116 58.063 1.00 60.41 95 ASP A N 1
ATOM 706 C CA . ASP A 1 95 ? -36.627 -8.331 57.307 1.00 60.41 95 ASP A CA 1
ATOM 707 C C . ASP A 1 95 ? -36.384 -8.233 55.774 1.00 60.41 95 ASP A C 1
ATOM 709 O O . ASP A 1 95 ? -36.897 -9.025 54.982 1.00 60.41 95 ASP A O 1
ATOM 713 N N . SER A 1 96 ? -35.562 -7.282 55.319 1.00 72.31 96 SER A N 1
ATOM 714 C CA . SER A 1 96 ? -35.191 -7.070 53.911 1.00 72.31 96 SER A CA 1
ATOM 715 C C . SER A 1 96 ? -33.928 -7.788 53.357 1.00 72.31 96 SER A C 1
ATOM 717 O O . SER A 1 96 ? -33.475 -7.367 52.287 1.00 72.31 96 SER A O 1
ATOM 719 N N . PRO A 1 97 ? -33.334 -8.856 53.954 1.00 69.62 97 PRO A N 1
ATOM 720 C CA . PRO A 1 97 ? -32.148 -9.518 53.385 1.00 69.62 97 PRO A CA 1
ATOM 721 C C . PRO A 1 97 ? -32.328 -10.006 51.942 1.00 69.62 97 PRO A C 1
ATOM 723 O O . PRO A 1 97 ? -31.389 -9.945 51.152 1.00 69.62 97 PRO A O 1
ATOM 726 N N . ALA A 1 98 ? -33.535 -10.453 51.579 1.00 75.62 98 ALA A N 1
ATOM 727 C CA . ALA A 1 98 ? -33.836 -10.928 50.229 1.00 75.62 98 ALA A CA 1
ATOM 728 C C . ALA A 1 98 ? -33.698 -9.815 49.172 1.00 75.62 98 ALA A C 1
ATOM 730 O O . ALA A 1 98 ? -33.054 -10.022 48.150 1.00 75.62 98 ALA A O 1
ATOM 731 N N . GLN A 1 99 ? -34.206 -8.608 49.453 1.00 72.44 99 GLN A N 1
ATOM 732 C CA . GLN A 1 99 ? -34.119 -7.473 48.522 1.00 72.44 99 GLN A CA 1
ATOM 733 C C . GLN A 1 99 ? -32.679 -6.994 48.305 1.00 72.44 99 GLN A C 1
ATOM 735 O O . GLN A 1 99 ? -32.344 -6.537 47.216 1.00 72.44 99 GLN A O 1
ATOM 740 N N . TYR A 1 100 ? -31.824 -7.097 49.325 1.00 74.75 100 TYR A N 1
ATOM 741 C CA . TYR A 1 100 ? -30.405 -6.774 49.190 1.00 74.75 100 TYR A CA 1
ATOM 742 C C . TYR A 1 100 ? -29.669 -7.796 48.314 1.00 74.75 100 TYR A C 1
ATOM 744 O O . TYR A 1 100 ? -28.904 -7.412 47.432 1.00 74.75 100 TYR A O 1
ATOM 752 N N . LEU A 1 101 ? -29.930 -9.093 48.516 1.00 80.00 101 LEU A N 1
ATOM 753 C CA . LEU A 1 101 ? -29.355 -10.148 47.679 1.00 80.00 101 LEU A CA 1
ATOM 754 C C . LEU A 1 101 ? -29.790 -10.003 46.213 1.00 80.00 101 LEU A C 1
ATOM 756 O O . LEU A 1 101 ? -28.943 -10.105 45.330 1.00 80.00 101 LEU A O 1
ATOM 760 N N . ASP A 1 102 ? -31.062 -9.683 45.955 1.00 80.62 102 ASP A N 1
ATOM 761 C CA . ASP A 1 102 ? -31.566 -9.420 44.599 1.00 80.62 102 ASP A CA 1
ATOM 762 C C . ASP A 1 102 ? -30.850 -8.228 43.938 1.00 80.62 102 ASP A C 1
ATOM 764 O O . ASP A 1 102 ? -30.467 -8.301 42.768 1.00 80.62 102 ASP A O 1
ATOM 768 N N . GLN A 1 103 ? -30.600 -7.148 44.688 1.00 76.69 103 GLN A N 1
ATOM 769 C CA . GLN A 1 103 ? -29.831 -5.995 44.201 1.00 76.69 103 GLN A CA 1
ATOM 770 C C . GLN A 1 103 ? -28.367 -6.351 43.914 1.00 76.69 103 GLN A C 1
ATOM 772 O O . GLN A 1 103 ? -27.828 -5.922 42.896 1.00 76.69 103 GLN A O 1
ATOM 777 N N . MET A 1 104 ? -27.725 -7.161 44.763 1.00 78.75 104 MET A N 1
ATOM 778 C CA . MET A 1 104 ? -26.354 -7.622 44.521 1.00 78.75 104 MET A CA 1
ATOM 779 C C . MET A 1 104 ? -26.258 -8.505 43.274 1.00 78.75 104 MET A C 1
ATOM 781 O O . MET A 1 104 ? -25.348 -8.311 42.472 1.00 78.75 104 MET A O 1
ATOM 785 N N . PHE A 1 105 ? -27.203 -9.429 43.069 1.00 83.12 105 PHE A N 1
ATOM 786 C CA . PHE A 1 105 ? -27.244 -10.244 41.852 1.00 83.12 105 PHE A CA 1
ATOM 787 C C . PHE A 1 105 ? -27.464 -9.394 40.595 1.00 83.12 105 PHE A C 1
ATOM 789 O O . PHE A 1 105 ? -26.823 -9.644 39.575 1.00 83.12 105 PHE A O 1
ATOM 796 N N . ALA A 1 106 ? -28.322 -8.371 40.665 1.00 81.00 106 ALA A N 1
ATOM 797 C CA . ALA A 1 106 ? -28.523 -7.436 39.561 1.00 81.00 106 ALA A CA 1
ATOM 798 C C . ALA A 1 106 ? -27.246 -6.635 39.241 1.00 81.00 106 ALA A C 1
ATOM 800 O O . ALA A 1 106 ? -26.874 -6.520 38.074 1.00 81.00 106 ALA A O 1
ATOM 801 N N . LEU A 1 107 ? -26.545 -6.133 40.265 1.00 80.19 107 LEU A N 1
ATOM 802 C CA . LEU A 1 107 ? -25.281 -5.406 40.105 1.00 80.19 107 LEU A CA 1
ATOM 803 C C . LEU A 1 107 ? -24.164 -6.290 39.540 1.00 80.19 107 LEU A C 1
ATOM 805 O O . LEU A 1 107 ? -23.451 -5.853 38.641 1.00 80.19 107 LEU A O 1
ATOM 809 N N . GLU A 1 108 ? -24.026 -7.527 40.024 1.00 80.44 108 GLU A N 1
ATOM 810 C CA . GLU A 1 108 ? -23.046 -8.490 39.504 1.00 80.44 108 GLU A CA 1
ATOM 811 C C . GLU A 1 108 ? -23.326 -8.812 38.028 1.00 80.44 108 GLU A C 1
ATOM 813 O O . GLU A 1 108 ? -22.407 -8.815 37.210 1.00 80.44 108 GLU A O 1
ATOM 818 N N . GLY A 1 109 ? -24.601 -9.006 37.663 1.00 84.62 109 GLY A N 1
ATOM 819 C CA . GLY A 1 109 ? -25.018 -9.205 36.273 1.00 84.62 109 GLY A CA 1
ATOM 820 C C . GLY A 1 109 ? -24.672 -8.012 35.379 1.00 84.62 109 GLY A C 1
ATOM 821 O O . GLY A 1 109 ? -24.047 -8.183 34.335 1.00 84.62 109 GLY A O 1
ATOM 822 N N . MET A 1 110 ? -24.990 -6.791 35.820 1.00 84.75 110 MET A N 1
ATOM 823 C CA . MET A 1 110 ? -24.625 -5.568 35.095 1.00 84.75 110 MET A CA 1
ATOM 824 C C . MET A 1 110 ? -23.104 -5.403 34.966 1.00 84.75 110 MET A C 1
ATOM 826 O O . MET A 1 110 ? -22.608 -5.051 33.898 1.00 84.75 110 MET A O 1
ATOM 830 N N . ALA A 1 111 ? -22.343 -5.675 36.029 1.00 83.12 111 ALA A N 1
ATOM 831 C CA . ALA A 1 111 ? -20.884 -5.598 36.007 1.00 83.12 111 ALA A CA 1
ATOM 832 C C . ALA A 1 111 ? -20.268 -6.625 35.041 1.00 83.12 111 ALA A C 1
ATOM 834 O O . ALA A 1 111 ? -19.304 -6.308 34.337 1.00 83.12 111 ALA A O 1
ATOM 835 N N . ALA A 1 112 ? -20.831 -7.835 34.973 1.00 87.06 112 ALA A N 1
ATOM 836 C CA . ALA A 1 112 ? -20.430 -8.854 34.011 1.00 87.06 112 ALA A CA 1
ATOM 837 C C . ALA A 1 112 ? -20.701 -8.407 32.563 1.00 87.06 112 ALA A C 1
ATOM 839 O O . ALA A 1 112 ? -19.788 -8.465 31.736 1.00 87.06 112 ALA A O 1
ATOM 840 N N . ASP A 1 113 ? -21.892 -7.880 32.272 1.00 87.81 113 ASP A N 1
ATOM 841 C CA . ASP A 1 113 ? -22.249 -7.360 30.944 1.00 87.81 113 ASP A CA 1
ATOM 842 C C . ASP A 1 113 ? -21.354 -6.184 30.524 1.00 87.81 113 ASP A C 1
ATOM 844 O O . ASP A 1 113 ? -20.885 -6.112 29.380 1.00 87.81 113 ASP A O 1
ATOM 848 N N . HIS A 1 114 ? -21.050 -5.277 31.457 1.00 87.56 114 HIS A N 1
ATOM 849 C CA . HIS A 1 114 ? -20.142 -4.164 31.201 1.00 87.56 114 HIS A CA 1
ATOM 850 C C . HIS A 1 114 ? -18.715 -4.633 30.910 1.00 87.56 114 HIS A C 1
ATOM 852 O O . HIS A 1 114 ? -18.073 -4.093 30.007 1.00 87.56 114 HIS A O 1
ATOM 858 N N . ARG A 1 115 ? -18.221 -5.655 31.621 1.00 88.00 115 ARG A N 1
ATOM 859 C CA . ARG A 1 115 ? -16.905 -6.249 31.347 1.00 88.00 115 ARG A CA 1
ATOM 860 C C . ARG A 1 115 ? -16.852 -6.839 29.939 1.00 88.00 115 ARG A C 1
ATOM 862 O O . ARG A 1 115 ? -15.934 -6.514 29.194 1.00 88.00 115 ARG A O 1
ATOM 869 N N . VAL A 1 116 ? -17.853 -7.635 29.557 1.00 91.94 116 VAL A N 1
ATOM 870 C CA . VAL A 1 116 ? -17.933 -8.230 28.211 1.00 91.94 116 VAL A CA 1
ATOM 871 C C . VAL A 1 116 ? -17.974 -7.144 27.134 1.00 91.94 116 VAL A C 1
ATOM 873 O O . VAL A 1 116 ? -17.260 -7.232 26.136 1.00 91.94 116 VAL A O 1
ATOM 876 N N . THR A 1 117 ? -18.761 -6.087 27.344 1.00 90.88 117 THR A N 1
ATOM 877 C CA . THR A 1 117 ? -18.867 -4.975 26.387 1.00 90.88 117 THR A CA 1
ATOM 878 C C . THR A 1 117 ? -17.548 -4.205 26.259 1.00 90.88 117 THR A C 1
ATOM 880 O O . THR A 1 117 ? -17.132 -3.878 25.147 1.00 90.88 117 THR A O 1
ATOM 883 N N . LEU A 1 118 ? -16.845 -3.961 27.372 1.00 90.81 118 LEU A N 1
ATOM 884 C CA . LEU A 1 118 ? -15.528 -3.318 27.361 1.00 90.81 118 LEU A CA 1
ATOM 885 C C . LEU A 1 118 ? -14.490 -4.165 26.622 1.00 90.81 118 LEU A C 1
ATOM 887 O O . LEU A 1 118 ? -13.733 -3.640 25.809 1.00 90.81 118 LEU A O 1
ATOM 891 N N . GLU A 1 119 ? -14.453 -5.471 26.887 1.00 93.00 119 GLU A N 1
ATOM 892 C CA . GLU A 1 119 ? -13.549 -6.403 26.208 1.00 93.00 119 GLU A CA 1
ATOM 893 C C . GLU A 1 119 ? -13.789 -6.408 24.692 1.00 93.00 119 GLU A C 1
ATOM 895 O O . GLU A 1 119 ? -12.837 -6.344 23.912 1.00 93.00 119 GLU A O 1
ATOM 900 N N . GLN A 1 120 ? -15.055 -6.401 24.265 1.00 94.25 120 GLN A N 1
ATOM 901 C CA . GLN A 1 120 ? -15.424 -6.290 22.852 1.00 94.25 120 GLN A CA 1
ATOM 902 C C . GLN A 1 120 ? -14.990 -4.952 22.239 1.00 94.25 120 GLN A C 1
ATOM 904 O O . GLN A 1 120 ? -14.452 -4.940 21.131 1.00 94.25 120 GLN A O 1
ATOM 909 N N . ALA A 1 121 ? -15.174 -3.836 22.951 1.00 94.56 121 ALA A N 1
ATOM 910 C CA . ALA A 1 121 ? -14.747 -2.517 22.488 1.00 94.56 121 ALA A CA 1
ATOM 911 C C . ALA A 1 121 ? -13.218 -2.435 22.329 1.00 94.56 121 ALA A C 1
ATOM 913 O O . ALA A 1 121 ? -12.725 -2.001 21.288 1.00 94.56 121 ALA A O 1
ATOM 914 N N . LEU A 1 122 ? -12.457 -2.930 23.310 1.00 96.06 122 LEU A N 1
ATOM 915 C CA . LEU A 1 122 ? -10.992 -2.979 23.255 1.00 96.06 122 LEU A CA 1
ATOM 916 C C . LEU A 1 122 ? -10.483 -3.870 22.113 1.00 96.06 122 LEU A C 1
ATOM 918 O O . LEU A 1 122 ? -9.521 -3.517 21.422 1.00 96.06 122 LEU A O 1
ATOM 922 N N . ALA A 1 123 ? -11.138 -5.011 21.883 1.00 97.38 123 ALA A N 1
ATOM 923 C CA . ALA A 1 123 ? -10.832 -5.882 20.754 1.00 97.38 123 ALA A CA 1
ATOM 924 C C . ALA A 1 123 ? -11.101 -5.182 19.411 1.00 97.38 123 ALA A C 1
ATOM 926 O O . ALA A 1 123 ? -10.265 -5.252 18.508 1.00 97.38 123 ALA A O 1
ATOM 927 N N . ALA A 1 124 ? -12.219 -4.457 19.294 1.00 97.31 124 ALA A N 1
ATOM 928 C CA . ALA A 1 124 ? -12.560 -3.690 18.099 1.00 97.31 124 ALA A CA 1
ATOM 929 C C . ALA A 1 124 ? -11.550 -2.564 17.820 1.00 97.31 124 ALA A C 1
ATOM 931 O O . ALA A 1 124 ? -11.122 -2.408 16.677 1.00 97.31 124 ALA A O 1
ATOM 932 N N . VAL A 1 125 ? -11.114 -1.829 18.851 1.00 98.31 125 VAL A N 1
ATOM 933 C CA . VAL A 1 125 ? -10.051 -0.813 18.730 1.00 98.31 125 VAL A CA 1
ATOM 934 C C . VAL A 1 125 ? -8.751 -1.446 18.244 1.00 98.31 125 VAL A C 1
ATOM 936 O O . VAL A 1 125 ? -8.147 -0.956 17.294 1.00 98.31 125 VAL A O 1
ATOM 939 N N . THR A 1 126 ? -8.346 -2.565 18.848 1.00 98.50 126 THR A N 1
ATOM 940 C CA . THR A 1 126 ? -7.105 -3.264 18.481 1.00 98.50 126 THR A CA 1
ATOM 941 C C . THR A 1 126 ? -7.124 -3.722 17.022 1.00 98.50 126 THR A C 1
ATOM 943 O O . THR A 1 126 ? -6.129 -3.579 16.310 1.00 98.50 126 THR A O 1
ATOM 946 N N . GLU A 1 127 ? -8.247 -4.274 16.561 1.00 98.38 127 GLU A N 1
ATOM 947 C CA . GLU A 1 127 ? -8.384 -4.726 15.177 1.00 98.38 127 GLU A CA 1
ATOM 948 C C . GLU A 1 127 ? -8.420 -3.553 14.190 1.00 98.38 127 GLU A C 1
ATOM 950 O O . GLU A 1 127 ? -7.765 -3.605 13.149 1.00 98.38 127 GLU A O 1
ATOM 955 N N . ALA A 1 128 ? -9.116 -2.466 14.530 1.00 98.38 128 ALA A N 1
ATOM 956 C CA . ALA A 1 128 ? -9.174 -1.277 13.688 1.00 98.38 128 ALA A CA 1
ATOM 957 C C . ALA A 1 128 ? -7.806 -0.578 13.570 1.00 98.38 128 ALA A C 1
ATOM 959 O O . ALA A 1 128 ? -7.392 -0.231 12.463 1.00 98.38 128 ALA A O 1
ATOM 960 N N . ASP A 1 129 ? -7.0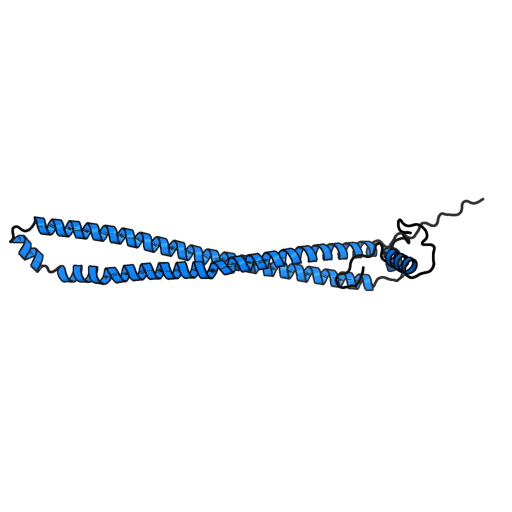65 -0.456 14.674 1.00 98.38 129 ASP A N 1
ATOM 961 C CA . ASP A 1 129 ? -5.701 0.085 14.686 1.00 98.38 129 ASP A CA 1
ATOM 962 C C . ASP A 1 129 ? -4.742 -0.788 13.858 1.00 98.38 129 ASP A C 1
ATOM 964 O O . ASP A 1 129 ? -3.923 -0.275 13.091 1.00 98.38 129 ASP A O 1
ATOM 968 N N . ARG A 1 130 ? -4.865 -2.122 13.953 1.00 98.62 130 ARG A N 1
ATOM 969 C CA . ARG A 1 130 ? -4.097 -3.056 13.114 1.00 98.62 130 ARG A CA 1
ATOM 970 C C . ARG A 1 130 ? -4.423 -2.863 11.632 1.00 98.62 130 ARG A C 1
ATOM 972 O O . ARG A 1 130 ? -3.507 -2.856 10.810 1.00 98.62 130 ARG A O 1
ATOM 979 N N . ALA A 1 131 ? -5.699 -2.707 11.286 1.00 98.50 131 ALA A N 1
ATOM 980 C CA . ALA A 1 131 ? -6.127 -2.481 9.910 1.00 98.50 131 ALA A CA 1
ATOM 981 C C . ALA A 1 131 ? -5.600 -1.146 9.354 1.00 98.50 131 ALA A C 1
ATOM 983 O O . ALA A 1 131 ? -5.129 -1.107 8.216 1.00 98.50 131 ALA A O 1
ATOM 984 N N . GLU A 1 132 ? -5.619 -0.074 10.154 1.00 98.56 132 GLU A N 1
ATOM 985 C CA . GLU A 1 132 ? -5.021 1.216 9.792 1.00 98.56 132 GLU A CA 1
ATOM 986 C C . GLU A 1 132 ? -3.507 1.093 9.569 1.00 98.56 132 GLU A C 1
ATOM 988 O O . GLU A 1 132 ? -2.990 1.551 8.544 1.00 98.56 132 GLU A O 1
ATOM 993 N N . ALA A 1 133 ? -2.788 0.434 10.481 1.00 98.50 133 ALA A N 1
ATOM 994 C CA . ALA A 1 133 ? -1.352 0.204 10.343 1.00 98.50 133 ALA A CA 1
ATOM 995 C C . ALA A 1 133 ? -1.022 -0.598 9.072 1.00 98.50 133 ALA A C 1
ATOM 997 O O . ALA A 1 133 ? -0.163 -0.189 8.290 1.00 98.50 133 ALA A O 1
ATOM 998 N N . ALA A 1 134 ? -1.757 -1.684 8.815 1.00 98.56 134 ALA A N 1
ATOM 999 C CA . ALA A 1 134 ? -1.572 -2.518 7.632 1.00 98.56 134 ALA A CA 1
ATOM 1000 C C . ALA A 1 134 ? -1.866 -1.761 6.325 1.00 98.56 134 ALA A C 1
ATOM 1002 O O . ALA A 1 134 ? -1.158 -1.936 5.331 1.00 98.56 134 ALA A O 1
ATOM 1003 N N . ALA A 1 135 ? -2.885 -0.893 6.303 1.00 98.44 135 ALA A N 1
ATOM 1004 C CA . ALA A 1 135 ? -3.183 -0.057 5.142 1.00 98.44 135 ALA A CA 1
ATOM 1005 C C . ALA A 1 135 ? -2.051 0.945 4.853 1.00 98.44 135 ALA A C 1
ATOM 1007 O O . ALA A 1 135 ? -1.646 1.100 3.696 1.00 98.44 135 ALA A O 1
ATOM 1008 N N . ASN A 1 136 ? -1.511 1.581 5.896 1.00 98.38 136 ASN A N 1
ATOM 1009 C CA . ASN A 1 136 ? -0.378 2.500 5.784 1.00 98.38 136 ASN A CA 1
ATOM 1010 C C . ASN A 1 136 ? 0.900 1.788 5.316 1.00 98.38 136 ASN A C 1
ATOM 1012 O O . ASN A 1 136 ? 1.575 2.271 4.404 1.00 98.38 136 ASN A O 1
ATOM 1016 N N . GLU A 1 137 ? 1.210 0.620 5.882 1.00 98.56 137 GLU A N 1
ATOM 1017 C CA . GLU A 1 137 ? 2.358 -0.196 5.477 1.00 98.56 137 GLU A CA 1
ATOM 1018 C C . GLU A 1 137 ? 2.241 -0.626 4.011 1.00 98.56 137 GLU A C 1
ATOM 1020 O O . GLU A 1 137 ? 3.175 -0.444 3.230 1.00 98.56 137 GLU A O 1
ATOM 1025 N N . ALA A 1 138 ? 1.068 -1.115 3.601 1.00 98.38 138 ALA A N 1
ATOM 1026 C CA . ALA A 1 138 ? 0.827 -1.522 2.225 1.00 98.38 138 ALA A CA 1
ATOM 1027 C C . ALA A 1 138 ? 1.005 -0.351 1.242 1.00 98.38 138 ALA A C 1
ATOM 1029 O O . ALA A 1 138 ? 1.602 -0.528 0.177 1.00 98.38 138 ALA A O 1
ATOM 1030 N N . ALA A 1 139 ? 0.504 0.841 1.579 1.00 98.44 139 ALA A N 1
ATOM 1031 C CA . ALA A 1 139 ? 0.682 2.031 0.751 1.00 98.44 139 ALA A CA 1
ATOM 1032 C C . ALA A 1 139 ? 2.152 2.479 0.683 1.00 98.44 139 ALA A C 1
ATOM 1034 O O . ALA A 1 139 ? 2.622 2.852 -0.391 1.00 98.44 139 ALA A O 1
ATOM 1035 N N . SER A 1 140 ? 2.887 2.399 1.796 1.00 98.50 140 SER A N 1
ATOM 1036 C CA . SER A 1 140 ? 4.325 2.689 1.843 1.00 98.50 140 SER A CA 1
ATOM 1037 C C . SER A 1 140 ? 5.124 1.722 0.962 1.00 98.50 140 SER A C 1
ATOM 1039 O O . SER A 1 140 ? 5.909 2.151 0.118 1.00 98.50 140 SER A O 1
ATOM 1041 N N . ALA A 1 141 ? 4.855 0.418 1.069 1.00 98.38 141 ALA A N 1
ATOM 1042 C CA . ALA A 1 141 ? 5.493 -0.601 0.240 1.00 98.38 141 ALA A CA 1
ATOM 1043 C C . ALA A 1 141 ? 5.222 -0.386 -1.260 1.00 98.38 141 ALA A C 1
ATOM 1045 O O . ALA A 1 141 ? 6.132 -0.504 -2.079 1.00 98.38 141 ALA A O 1
ATOM 1046 N N . ALA A 1 142 ? 3.995 -0.009 -1.633 1.00 98.19 142 ALA A N 1
ATOM 1047 C CA . ALA A 1 142 ? 3.679 0.313 -3.024 1.00 98.19 142 ALA A CA 1
ATOM 1048 C C . ALA A 1 142 ? 4.370 1.592 -3.514 1.00 98.19 142 ALA A C 1
ATOM 1050 O O . ALA A 1 142 ? 4.786 1.650 -4.669 1.00 98.19 142 ALA A O 1
ATOM 1051 N N . GLN A 1 143 ? 4.542 2.601 -2.655 1.00 98.44 143 GLN A N 1
ATOM 1052 C CA . GLN A 1 143 ? 5.316 3.793 -3.006 1.00 98.44 143 GLN A CA 1
ATOM 1053 C C . GLN A 1 143 ? 6.779 3.434 -3.287 1.00 98.44 143 GLN A C 1
ATOM 1055 O O . GLN A 1 143 ? 7.319 3.864 -4.304 1.00 98.44 143 GLN A O 1
ATOM 1060 N N . LEU A 1 144 ? 7.392 2.589 -2.450 1.00 98.38 144 LEU A N 1
ATOM 1061 C CA . LEU A 1 144 ? 8.754 2.102 -2.681 1.00 98.38 144 LEU A CA 1
ATOM 1062 C C . LEU A 1 144 ? 8.877 1.360 -4.019 1.00 98.38 144 LEU A C 1
ATOM 1064 O O . LEU A 1 144 ? 9.836 1.590 -4.751 1.00 98.38 144 LEU A O 1
ATOM 1068 N N . ALA A 1 145 ? 7.890 0.532 -4.373 1.00 97.19 145 ALA A N 1
ATOM 1069 C CA . ALA A 1 145 ? 7.868 -0.160 -5.661 1.00 97.19 145 ALA A CA 1
ATOM 1070 C C . ALA A 1 145 ? 7.778 0.816 -6.850 1.00 97.19 145 ALA A C 1
ATOM 1072 O O . ALA A 1 145 ? 8.505 0.658 -7.832 1.00 97.19 145 ALA A O 1
ATOM 1073 N N . VAL A 1 146 ? 6.932 1.851 -6.760 1.00 97.75 146 VAL A N 1
ATOM 1074 C CA . VAL A 1 146 ? 6.851 2.915 -7.779 1.00 97.75 146 VAL A CA 1
ATOM 1075 C C . VAL A 1 146 ? 8.200 3.617 -7.945 1.00 97.75 146 VAL A C 1
ATOM 1077 O O . VAL A 1 146 ? 8.640 3.837 -9.076 1.00 97.75 146 VAL A O 1
ATOM 1080 N N . ASP A 1 147 ? 8.864 3.943 -6.837 1.00 97.69 147 ASP A N 1
ATOM 1081 C CA . ASP A 1 147 ? 10.147 4.646 -6.848 1.00 97.69 147 ASP A CA 1
ATOM 1082 C C . ASP A 1 147 ? 11.270 3.770 -7.425 1.00 97.69 147 ASP A C 1
ATOM 1084 O O . ASP A 1 147 ? 12.093 4.246 -8.207 1.00 97.69 147 ASP A O 1
ATOM 1088 N N . GLU A 1 148 ? 11.304 2.480 -7.080 1.00 97.31 148 GLU A N 1
ATOM 1089 C CA . GLU A 1 148 ? 12.289 1.525 -7.596 1.00 97.31 148 GLU A CA 1
ATOM 1090 C C . GLU A 1 148 ? 12.129 1.294 -9.103 1.00 97.31 148 GLU A C 1
ATOM 1092 O O . GLU A 1 148 ? 13.107 1.369 -9.852 1.00 97.31 148 GLU A O 1
ATOM 1097 N N . ILE A 1 149 ? 10.898 1.076 -9.576 1.00 94.69 149 ILE A N 1
ATOM 1098 C CA . ILE A 1 149 ? 10.627 0.911 -11.009 1.00 94.69 149 ILE A CA 1
ATOM 1099 C C . ILE A 1 149 ? 10.954 2.209 -11.759 1.00 94.69 149 ILE A C 1
ATOM 1101 O O . ILE A 1 149 ? 11.552 2.155 -12.833 1.00 94.69 149 ILE A O 1
ATOM 1105 N N . GLY A 1 150 ? 10.639 3.371 -11.178 1.00 92.56 150 GLY A N 1
ATOM 1106 C CA . GLY A 1 150 ? 10.992 4.672 -11.750 1.00 92.56 150 GLY A CA 1
ATOM 1107 C C . GLY A 1 150 ? 12.504 4.865 -11.911 1.00 92.56 150 GLY A C 1
ATOM 1108 O O . GLY A 1 150 ? 12.956 5.339 -12.951 1.00 92.56 150 GLY A O 1
ATOM 1109 N N . LYS A 1 151 ? 13.312 4.433 -10.932 1.00 95.44 151 LYS A N 1
ATOM 1110 C CA . LYS A 1 151 ? 14.782 4.442 -11.056 1.00 95.44 151 LYS A CA 1
ATOM 1111 C C . LYS A 1 151 ? 15.259 3.539 -12.190 1.00 95.44 151 LYS A C 1
ATOM 1113 O O . LYS A 1 151 ? 16.047 3.972 -13.025 1.00 95.44 151 LYS A O 1
ATOM 1118 N N . ARG A 1 152 ? 14.737 2.312 -12.270 1.00 91.94 152 ARG A N 1
ATOM 1119 C CA . ARG A 1 152 ? 15.085 1.365 -13.343 1.00 91.94 152 ARG A CA 1
ATOM 1120 C C . ARG A 1 152 ? 14.709 1.901 -14.725 1.00 91.94 152 ARG A C 1
ATOM 1122 O O . ARG A 1 152 ? 15.455 1.690 -15.679 1.00 91.94 152 ARG A O 1
ATOM 1129 N N . GLN A 1 153 ? 13.584 2.609 -14.835 1.00 87.12 153 GLN A N 1
ATOM 1130 C CA . GLN A 1 153 ? 13.169 3.279 -16.069 1.00 87.12 153 GLN A CA 1
ATOM 1131 C C . GLN A 1 153 ? 14.187 4.352 -16.482 1.00 87.12 153 GLN A C 1
ATOM 1133 O O . GLN A 1 153 ? 14.661 4.326 -17.615 1.00 87.12 153 GLN A O 1
ATOM 1138 N N . GLN A 1 154 ? 14.593 5.229 -15.559 1.00 89.44 154 GLN A N 1
ATOM 1139 C CA . GLN A 1 154 ? 15.615 6.253 -15.825 1.00 89.44 154 GLN A CA 1
ATOM 1140 C C . GLN A 1 154 ? 16.957 5.636 -16.241 1.00 89.44 154 GLN A C 1
ATOM 1142 O O . GLN A 1 154 ? 17.603 6.106 -17.175 1.00 89.44 154 GLN A O 1
ATOM 1147 N N . GLU A 1 155 ? 17.377 4.552 -15.588 1.00 89.62 155 GLU A N 1
ATOM 1148 C CA . GLU A 1 155 ? 18.592 3.827 -15.968 1.00 89.62 155 GLU A CA 1
ATOM 1149 C C . GLU A 1 155 ? 18.491 3.227 -17.377 1.00 89.62 155 GLU A C 1
ATOM 1151 O O . GLU A 1 155 ? 19.463 3.268 -18.133 1.00 89.62 155 GLU A O 1
ATOM 1156 N N . ALA A 1 156 ? 17.328 2.687 -17.754 1.00 84.19 156 ALA A N 1
ATOM 1157 C CA . ALA A 1 156 ? 17.091 2.181 -19.104 1.00 84.19 156 ALA A CA 1
ATOM 1158 C C . ALA A 1 156 ? 17.144 3.308 -20.151 1.00 84.19 156 ALA A C 1
ATOM 1160 O O . ALA A 1 156 ? 17.775 3.142 -21.194 1.00 84.19 156 ALA A O 1
ATOM 1161 N N . GLU A 1 157 ? 16.566 4.474 -19.856 1.00 82.50 157 GLU A N 1
ATOM 1162 C CA . GLU A 1 157 ? 16.634 5.661 -20.719 1.00 82.50 157 GLU A CA 1
ATOM 1163 C C . GLU A 1 157 ? 18.073 6.159 -20.916 1.00 82.50 157 GLU A C 1
ATOM 1165 O O . GLU A 1 157 ? 18.471 6.472 -22.041 1.00 82.50 157 GLU A O 1
ATOM 1170 N N . ILE A 1 158 ? 18.887 6.166 -19.854 1.00 88.06 158 ILE A N 1
ATOM 1171 C CA . ILE A 1 158 ? 20.315 6.506 -19.939 1.00 88.06 158 ILE A CA 1
ATOM 1172 C C . ILE A 1 158 ? 21.046 5.519 -20.858 1.00 88.06 158 ILE A C 1
ATOM 1174 O O . ILE A 1 158 ? 21.768 5.950 -21.760 1.00 88.06 158 ILE A O 1
ATOM 1178 N N . ARG A 1 159 ? 20.817 4.205 -20.700 1.00 81.06 159 ARG A N 1
ATOM 1179 C CA . ARG A 1 159 ? 21.424 3.175 -21.566 1.00 81.06 159 ARG A CA 1
ATOM 1180 C C . ARG A 1 159 ? 21.045 3.357 -23.036 1.00 81.06 159 ARG A C 1
ATOM 1182 O O . ARG A 1 159 ? 21.903 3.206 -23.906 1.00 81.06 159 ARG A O 1
ATOM 1189 N N . ILE A 1 160 ? 19.787 3.704 -23.319 1.00 78.62 160 ILE A N 1
ATOM 1190 C CA . ILE A 1 160 ? 19.321 4.006 -24.682 1.00 78.62 160 ILE A CA 1
ATOM 1191 C C . ILE A 1 160 ? 20.071 5.225 -25.233 1.00 78.62 160 ILE A C 1
ATOM 1193 O O . ILE A 1 160 ? 20.637 5.153 -26.323 1.00 78.62 160 ILE A O 1
ATOM 1197 N N . ALA A 1 161 ? 20.150 6.319 -24.471 1.00 79.69 161 ALA A N 1
ATOM 1198 C CA . ALA A 1 161 ? 20.819 7.543 -24.908 1.00 79.69 161 ALA A CA 1
ATOM 1199 C C . ALA A 1 161 ? 22.325 7.344 -25.175 1.00 79.69 161 ALA A C 1
ATOM 1201 O O . ALA A 1 161 ? 22.867 7.881 -26.150 1.00 79.69 161 ALA A O 1
ATOM 1202 N N . GLU A 1 162 ? 23.007 6.561 -24.335 1.00 81.00 162 GLU A N 1
ATOM 1203 C CA . GLU A 1 162 ? 24.413 6.189 -24.517 1.00 81.00 162 GLU A CA 1
ATOM 1204 C C . GLU A 1 162 ? 24.617 5.343 -25.776 1.00 81.00 162 GLU A C 1
ATOM 1206 O O . GLU A 1 162 ? 25.502 5.634 -26.587 1.00 81.00 162 GLU A O 1
ATOM 1211 N N . ALA A 1 163 ? 23.771 4.336 -25.986 1.00 76.50 163 ALA A N 1
ATOM 1212 C CA . ALA A 1 163 ? 23.854 3.475 -27.154 1.00 76.50 163 ALA A CA 1
ATOM 1213 C C . ALA A 1 163 ? 23.530 4.238 -28.455 1.00 76.50 163 ALA A C 1
ATOM 1215 O O . ALA A 1 163 ? 24.256 4.097 -29.441 1.00 76.50 163 ALA A O 1
ATOM 1216 N N . ASP A 1 164 ? 22.556 5.151 -28.444 1.00 74.56 164 ASP A N 1
ATOM 1217 C CA . ASP A 1 164 ? 22.268 6.053 -29.567 1.00 74.56 164 ASP A CA 1
ATOM 1218 C C . ASP A 1 164 ? 23.430 7.008 -29.870 1.00 74.56 164 ASP A C 1
ATOM 1220 O O . ASP A 1 164 ? 23.681 7.379 -31.023 1.00 74.56 164 ASP A O 1
ATOM 1224 N N . LYS A 1 165 ? 24.161 7.457 -28.844 1.00 80.12 165 LYS A N 1
ATOM 1225 C CA . LYS A 1 165 ? 25.375 8.263 -29.029 1.00 80.12 165 LYS A CA 1
ATOM 1226 C C . LYS A 1 165 ? 26.470 7.448 -29.720 1.00 80.12 165 LYS A C 1
ATOM 1228 O O . LYS A 1 165 ? 27.082 7.960 -30.656 1.00 80.12 165 LYS A O 1
ATOM 1233 N N . LEU A 1 166 ? 26.676 6.197 -29.310 1.00 77.44 166 LEU A N 1
ATOM 1234 C CA . LEU A 1 166 ? 27.643 5.289 -29.936 1.00 77.44 166 LEU A CA 1
ATOM 1235 C C . LEU A 1 166 ? 27.257 4.963 -31.386 1.00 77.44 166 LEU A C 1
ATOM 1237 O O . LEU A 1 166 ? 28.105 5.032 -32.272 1.00 77.44 166 LEU A O 1
ATOM 1241 N N . LEU A 1 167 ? 25.972 4.711 -31.663 1.00 71.94 167 LEU A N 1
ATOM 1242 C CA . LEU A 1 167 ? 25.474 4.493 -33.026 1.00 71.94 167 LEU A CA 1
ATOM 1243 C C . LEU A 1 167 ? 25.713 5.705 -33.939 1.00 71.94 167 LEU A C 1
ATOM 1245 O O . LEU A 1 167 ? 26.056 5.543 -35.111 1.00 71.94 167 LEU A O 1
ATOM 1249 N N . ARG A 1 168 ? 25.582 6.929 -33.412 1.00 76.44 168 ARG A N 1
ATOM 1250 C CA . ARG A 1 168 ? 25.884 8.168 -34.154 1.00 76.44 168 ARG A CA 1
ATOM 1251 C C . ARG A 1 168 ? 27.375 8.369 -34.436 1.00 76.44 168 ARG A C 1
ATOM 1253 O O . ARG A 1 168 ? 27.705 9.098 -35.367 1.00 76.44 168 ARG A O 1
ATOM 1260 N N . GLN A 1 169 ? 28.256 7.735 -33.663 1.00 79.81 169 GLN A N 1
ATOM 1261 C CA . GLN A 1 169 ? 29.708 7.781 -33.858 1.00 79.81 169 GLN A CA 1
ATOM 1262 C C . GLN A 1 169 ? 30.216 6.749 -34.878 1.00 79.81 169 GLN A C 1
ATOM 1264 O O . GLN A 1 169 ? 31.375 6.831 -35.282 1.00 79.81 169 GLN A O 1
ATOM 1269 N N . LEU A 1 170 ? 29.366 5.818 -35.329 1.00 75.50 170 LEU A N 1
ATOM 1270 C CA . LEU A 1 170 ? 29.727 4.835 -36.351 1.00 75.50 170 LEU A CA 1
ATOM 1271 C C . LEU A 1 170 ? 30.050 5.501 -37.697 1.00 75.50 170 LEU A C 1
ATOM 1273 O O . LEU A 1 170 ? 29.337 6.387 -38.189 1.00 75.50 170 LEU A O 1
ATOM 1277 N N . SER A 1 171 ? 31.106 5.011 -38.341 1.00 74.88 171 SER A N 1
ATOM 1278 C CA . SER A 1 171 ? 31.518 5.443 -39.673 1.00 74.88 171 SER A CA 1
ATOM 1279 C C . SER A 1 171 ? 30.430 5.162 -40.728 1.00 74.88 171 SER A C 1
ATOM 1281 O O . SER A 1 171 ? 29.547 4.320 -40.535 1.00 74.88 171 SER A O 1
ATOM 1283 N N . PRO A 1 172 ? 30.451 5.850 -41.886 1.00 70.94 172 PRO A N 1
ATOM 1284 C CA . PRO A 1 172 ? 29.513 5.575 -42.977 1.00 70.94 172 PRO A CA 1
ATOM 1285 C C . PRO A 1 172 ? 29.514 4.108 -43.442 1.00 70.94 172 PRO A C 1
ATOM 1287 O O . PRO A 1 172 ? 28.451 3.586 -43.766 1.00 70.94 172 PRO A O 1
ATOM 1290 N N . ALA A 1 173 ? 30.673 3.439 -43.428 1.00 65.00 173 ALA A N 1
ATOM 1291 C CA . ALA A 1 173 ? 30.808 2.032 -43.811 1.00 65.00 173 ALA A CA 1
ATOM 1292 C C . ALA A 1 173 ? 30.145 1.084 -42.793 1.00 65.00 173 ALA A C 1
ATOM 1294 O O . ALA A 1 173 ? 29.424 0.167 -43.178 1.00 65.00 173 ALA A O 1
ATOM 1295 N N . GLU A 1 174 ? 30.306 1.350 -41.494 1.00 66.44 174 GLU A N 1
ATOM 1296 C CA . GLU A 1 174 ? 29.654 0.592 -40.415 1.00 66.44 174 GLU A CA 1
ATOM 1297 C C . GLU A 1 174 ? 28.129 0.768 -40.435 1.00 66.44 174 GLU A C 1
ATOM 1299 O O . GLU A 1 174 ? 27.382 -0.196 -40.270 1.00 66.44 174 GLU A O 1
ATOM 1304 N N . ARG A 1 175 ? 27.650 1.987 -40.713 1.00 65.06 175 ARG A N 1
ATOM 1305 C CA . ARG A 1 175 ? 26.215 2.269 -40.880 1.00 65.06 175 ARG A CA 1
ATOM 1306 C C . ARG A 1 175 ? 25.625 1.641 -42.143 1.00 65.06 175 ARG A C 1
ATOM 1308 O O . ARG A 1 175 ? 24.459 1.258 -42.127 1.00 65.06 175 ARG A O 1
ATOM 1315 N N . ALA A 1 176 ? 26.398 1.529 -43.224 1.00 62.97 176 ALA A N 1
ATOM 1316 C CA . ALA A 1 176 ? 25.972 0.823 -44.432 1.00 62.97 176 ALA A CA 1
ATOM 1317 C C . ALA A 1 176 ? 25.834 -0.685 -44.173 1.00 62.97 176 ALA A C 1
ATOM 1319 O O . ALA A 1 176 ? 24.839 -1.279 -44.571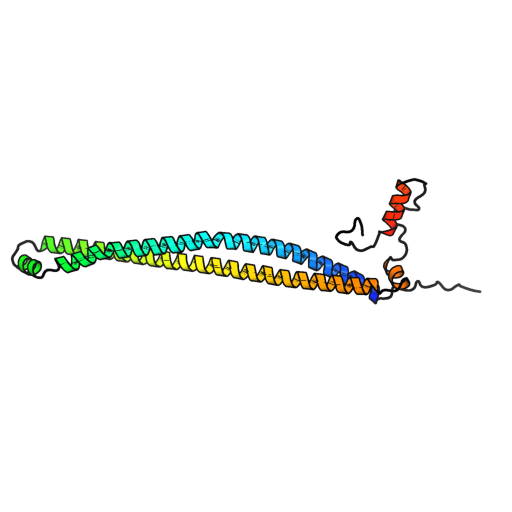 1.00 62.97 176 ALA A O 1
ATOM 1320 N N . ALA A 1 177 ? 26.764 -1.276 -43.418 1.00 60.81 177 ALA A N 1
ATOM 1321 C CA . ALA A 1 177 ? 26.708 -2.686 -43.040 1.00 60.81 177 ALA A CA 1
ATOM 1322 C C . ALA A 1 177 ? 25.536 -3.017 -42.085 1.00 60.81 177 ALA A C 1
ATOM 1324 O O . ALA A 1 177 ? 25.024 -4.134 -42.094 1.00 60.81 177 ALA A O 1
ATOM 1325 N N . LEU A 1 178 ? 25.069 -2.036 -41.300 1.00 58.56 178 LEU A N 1
ATOM 1326 C CA . LEU A 1 178 ? 23.868 -2.145 -40.458 1.00 58.56 178 LEU A CA 1
ATOM 1327 C C . LEU A 1 178 ? 22.546 -2.162 -41.234 1.00 58.56 178 LEU A C 1
ATOM 1329 O O . LEU A 1 178 ? 21.570 -2.712 -40.732 1.00 58.56 178 LEU A O 1
ATOM 1333 N N . ARG A 1 179 ? 22.493 -1.576 -42.438 1.00 57.91 179 ARG A N 1
ATOM 1334 C CA . ARG A 1 179 ? 21.288 -1.603 -43.288 1.00 57.91 179 ARG A CA 1
ATOM 1335 C C . ARG A 1 179 ? 21.029 -2.984 -43.905 1.00 57.91 179 ARG A C 1
ATOM 1337 O O . ARG A 1 179 ? 19.974 -3.185 -44.495 1.00 57.91 179 ARG A O 1
ATOM 1344 N N . GLY A 1 180 ? 21.960 -3.929 -43.730 1.00 47.34 180 GLY A N 1
ATOM 1345 C CA . GLY A 1 180 ? 21.969 -5.207 -44.435 1.00 47.34 180 GLY A CA 1
ATOM 1346 C C . GLY A 1 180 ? 22.265 -5.024 -45.930 1.00 47.34 180 GLY A C 1
ATOM 1347 O O . GLY A 1 180 ? 22.261 -3.893 -46.427 1.00 47.34 180 GLY A O 1
ATOM 1348 N N . PRO A 1 181 ? 22.538 -6.111 -46.677 1.00 42.50 181 PRO A N 1
ATOM 1349 C CA . PRO A 1 181 ? 22.449 -6.047 -48.134 1.00 42.50 181 PRO A CA 1
ATOM 1350 C C . PRO A 1 181 ? 21.050 -5.531 -48.489 1.00 42.50 181 PRO A C 1
ATOM 1352 O O . PRO A 1 181 ? 20.100 -5.889 -47.794 1.00 42.50 181 PRO A O 1
ATOM 1355 N N . GLU A 1 182 ? 20.921 -4.684 -49.518 1.00 43.34 182 GLU A N 1
ATOM 1356 C CA . GLU A 1 182 ? 19.622 -4.246 -50.046 1.00 43.34 182 GLU A CA 1
ATOM 1357 C C . GLU A 1 182 ? 18.746 -5.484 -50.254 1.00 43.34 182 GLU A C 1
ATOM 1359 O O . GLU A 1 182 ? 18.863 -6.199 -51.251 1.00 43.34 182 GLU A O 1
ATOM 1364 N N . VAL A 1 183 ? 17.881 -5.782 -49.285 1.00 42.19 183 VAL A N 1
ATOM 1365 C CA . VAL A 1 183 ? 16.879 -6.811 -49.468 1.00 42.19 183 VAL A CA 1
ATOM 1366 C C . VAL A 1 183 ? 15.905 -6.162 -50.428 1.00 42.19 183 VAL A C 1
ATOM 1368 O O . VAL A 1 183 ? 15.095 -5.319 -50.040 1.00 42.19 183 VAL A O 1
ATOM 1371 N N . ALA A 1 184 ? 16.017 -6.524 -51.706 1.00 43.28 184 ALA A N 1
ATOM 1372 C CA . ALA A 1 184 ? 14.884 -6.465 -52.604 1.00 43.28 184 ALA A CA 1
ATOM 1373 C C . ALA A 1 184 ? 13.743 -7.141 -51.838 1.00 43.28 184 ALA A C 1
ATOM 1375 O O . ALA A 1 184 ? 13.777 -8.347 -51.594 1.00 43.28 184 ALA A O 1
ATOM 1376 N N . GLY A 1 185 ? 12.825 -6.331 -51.312 1.00 43.41 185 GLY A N 1
ATOM 1377 C CA . GLY A 1 185 ? 11.682 -6.805 -50.549 1.00 43.41 185 GLY A CA 1
ATOM 1378 C C . GLY A 1 185 ? 10.943 -7.903 -51.323 1.00 43.41 185 GLY A C 1
ATOM 1379 O O . GLY A 1 185 ? 11.158 -8.069 -52.521 1.00 43.41 185 GLY A O 1
ATOM 1380 N N . PRO A 1 186 ? 10.024 -8.643 -50.685 1.00 45.25 186 PRO A N 1
ATOM 1381 C CA . PRO A 1 186 ? 9.318 -9.774 -51.309 1.00 45.25 186 PRO A CA 1
ATOM 1382 C C . PRO A 1 186 ? 8.505 -9.402 -52.568 1.00 45.25 186 PRO A C 1
ATOM 1384 O O . PRO A 1 186 ? 7.934 -10.262 -53.232 1.00 45.25 186 PRO A O 1
ATOM 1387 N N . LEU A 1 187 ? 8.449 -8.114 -52.896 1.00 46.91 187 LEU A N 1
ATOM 1388 C CA . LEU A 1 187 ? 7.900 -7.546 -54.107 1.00 46.91 187 LEU A CA 1
ATOM 1389 C C . LEU A 1 187 ? 9.073 -7.347 -55.076 1.00 46.91 187 LEU A C 1
ATOM 1391 O O . LEU A 1 187 ? 9.990 -6.585 -54.777 1.00 46.91 187 LEU A O 1
ATOM 1395 N N . GLY A 1 188 ? 9.055 -8.045 -56.216 1.00 50.31 188 GLY A N 1
ATOM 1396 C CA . GLY A 1 188 ? 10.041 -7.878 -57.291 1.00 50.31 188 GLY A CA 1
ATOM 1397 C C . GLY A 1 188 ? 10.186 -6.421 -57.778 1.00 50.31 188 GLY A C 1
ATOM 1398 O O . GLY A 1 188 ? 9.578 -5.510 -57.217 1.00 50.31 188 GLY A O 1
ATOM 1399 N N . PRO A 1 189 ? 10.982 -6.153 -58.831 1.00 51.66 189 PRO A N 1
ATOM 1400 C CA . PRO A 1 189 ? 11.295 -4.787 -59.248 1.00 51.66 189 PRO A CA 1
ATOM 1401 C C . PRO A 1 189 ? 10.026 -3.943 -59.423 1.00 51.66 189 PRO A C 1
ATOM 1403 O O . PRO A 1 189 ? 9.168 -4.240 -6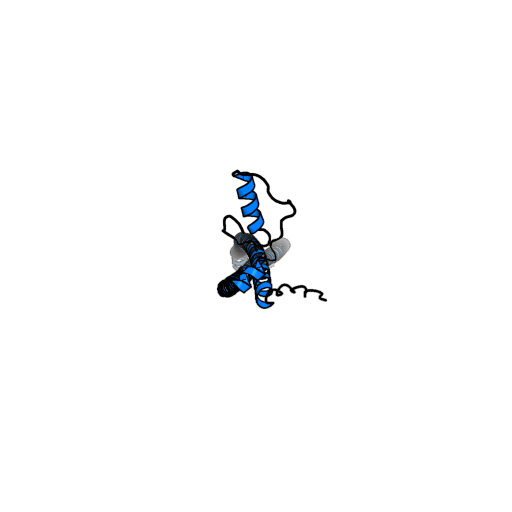0.257 1.00 51.66 189 PRO A O 1
ATOM 1406 N N . VAL A 1 190 ? 9.911 -2.886 -58.611 1.00 53.66 190 VAL A N 1
ATOM 1407 C CA . VAL A 1 190 ? 8.800 -1.932 -58.662 1.00 53.66 190 VAL A CA 1
ATOM 1408 C C . VAL A 1 190 ? 8.892 -1.188 -59.993 1.00 53.66 190 VAL A C 1
ATOM 1410 O O . VAL A 1 190 ? 9.699 -0.273 -60.156 1.00 53.66 190 VAL A O 1
ATOM 1413 N N . THR A 1 191 ? 8.090 -1.612 -60.967 1.00 49.34 191 THR A N 1
ATOM 1414 C CA . THR A 1 191 ? 8.039 -1.030 -62.311 1.00 49.34 191 THR A CA 1
ATOM 1415 C C . THR A 1 191 ? 6.839 -0.090 -62.423 1.00 49.34 191 THR A C 1
ATOM 1417 O O . THR A 1 191 ? 5.720 -0.434 -62.049 1.00 49.34 191 THR A O 1
ATOM 1420 N N . GLY A 1 192 ? 7.083 1.136 -62.893 1.00 53.88 192 GLY A N 1
ATOM 1421 C CA . GLY A 1 192 ? 6.067 2.181 -63.049 1.00 53.88 192 GLY A CA 1
ATOM 1422 C C . GLY A 1 192 ? 6.498 3.541 -62.489 1.00 53.88 192 GLY A C 1
ATOM 1423 O O . GLY A 1 192 ? 7.258 3.630 -61.524 1.00 53.88 192 GLY A O 1
ATOM 1424 N N . SER A 1 193 ? 6.005 4.620 -63.098 1.00 50.53 193 SER A N 1
ATOM 1425 C CA . SER A 1 193 ? 6.219 6.005 -62.659 1.00 50.53 193 SER A CA 1
ATOM 1426 C C . SER A 1 193 ? 4.938 6.575 -62.045 1.00 50.53 193 SER A C 1
ATOM 1428 O O . SER A 1 193 ? 3.887 6.545 -62.679 1.00 50.53 193 SER A O 1
ATOM 1430 N N . GLY A 1 194 ? 5.019 7.095 -60.816 1.00 46.62 194 GLY A N 1
ATOM 1431 C CA . GLY A 1 194 ? 3.891 7.674 -60.077 1.00 46.62 194 GLY A CA 1
ATOM 1432 C C . GLY A 1 194 ? 4.137 7.692 -58.563 1.00 46.62 194 GLY A C 1
ATOM 1433 O O . GLY A 1 194 ? 5.133 7.142 -58.087 1.00 46.62 194 GLY A O 1
ATOM 1434 N N . ALA A 1 195 ? 3.227 8.303 -57.798 1.00 48.06 195 ALA A N 1
ATOM 1435 C CA . ALA A 1 195 ? 3.364 8.452 -56.343 1.00 48.06 195 ALA A CA 1
ATOM 1436 C C . ALA A 1 195 ? 3.401 7.103 -55.593 1.00 48.06 195 ALA A C 1
ATOM 1438 O O . ALA A 1 195 ? 4.203 6.930 -54.679 1.00 48.06 195 ALA A O 1
ATOM 1439 N N . GLY A 1 196 ? 2.602 6.118 -56.022 1.00 46.75 196 GLY A N 1
ATOM 1440 C CA . GLY A 1 196 ? 2.566 4.777 -55.419 1.00 46.75 196 GLY A CA 1
ATOM 1441 C C . GLY A 1 196 ? 3.895 4.008 -55.535 1.00 46.75 196 GLY A C 1
ATOM 1442 O O . GLY A 1 196 ? 4.460 3.622 -54.512 1.00 46.75 196 GLY A O 1
ATOM 1443 N N . PRO A 1 197 ? 4.462 3.840 -56.747 1.00 52.50 197 PRO A N 1
ATOM 1444 C CA . PRO A 1 197 ? 5.785 3.235 -56.948 1.00 52.50 197 PRO A CA 1
ATOM 1445 C C . PRO A 1 197 ? 6.953 3.970 -56.263 1.00 52.50 197 PRO A C 1
ATOM 1447 O O . PRO A 1 197 ? 7.987 3.366 -55.972 1.00 52.50 197 PRO A O 1
ATOM 1450 N N . ALA A 1 198 ? 6.834 5.281 -56.026 1.00 52.44 198 ALA A N 1
ATOM 1451 C CA . ALA A 1 198 ? 7.829 6.056 -55.281 1.00 52.44 198 ALA A CA 1
ATOM 1452 C C . ALA A 1 198 ? 7.729 5.813 -53.764 1.00 52.44 198 ALA A C 1
ATOM 1454 O O . ALA A 1 198 ? 8.747 5.571 -53.117 1.00 52.44 198 ALA A O 1
ATOM 1455 N N . ALA A 1 199 ? 6.510 5.798 -53.218 1.00 53.28 199 ALA A N 1
ATOM 1456 C CA . ALA A 1 199 ? 6.255 5.515 -51.807 1.00 53.28 199 ALA A CA 1
ATOM 1457 C C . ALA A 1 199 ? 6.678 4.090 -51.419 1.00 53.28 199 ALA A C 1
ATOM 1459 O O . ALA A 1 199 ? 7.290 3.889 -50.373 1.00 53.28 199 ALA A O 1
ATOM 1460 N N . LEU A 1 200 ? 6.432 3.108 -52.292 1.00 53.25 200 LEU A N 1
ATOM 1461 C CA . LEU A 1 200 ? 6.834 1.723 -52.051 1.00 53.25 200 LEU A CA 1
ATOM 1462 C C . LEU A 1 200 ? 8.362 1.561 -52.011 1.00 53.25 200 LEU A C 1
ATOM 1464 O O . LEU A 1 200 ? 8.881 0.906 -51.113 1.00 53.25 200 LEU A O 1
ATOM 1468 N N . ARG A 1 201 ? 9.099 2.220 -52.918 1.00 58.91 201 ARG A N 1
ATOM 1469 C CA . ARG A 1 201 ? 10.573 2.238 -52.880 1.00 58.91 201 ARG A CA 1
ATOM 1470 C C . ARG A 1 201 ? 11.099 2.899 -51.606 1.00 58.91 201 ARG A C 1
ATOM 1472 O O . ARG A 1 201 ? 12.016 2.369 -50.991 1.00 58.91 201 ARG A O 1
ATOM 1479 N N . ALA A 1 202 ? 10.485 4.000 -51.169 1.00 56.00 202 ALA A N 1
ATOM 1480 C CA . ALA A 1 202 ? 10.837 4.648 -49.907 1.00 56.00 202 ALA A CA 1
ATOM 1481 C C . ALA A 1 202 ? 10.594 3.722 -48.700 1.00 56.00 202 ALA A C 1
ATOM 1483 O O . ALA A 1 202 ? 11.480 3.575 -47.862 1.00 56.00 202 ALA A O 1
ATOM 1484 N N . ALA A 1 203 ? 9.454 3.028 -48.643 1.00 57.06 203 ALA A N 1
ATOM 1485 C CA . ALA A 1 203 ? 9.146 2.071 -47.578 1.00 57.06 203 ALA A CA 1
ATOM 1486 C C . ALA A 1 203 ? 10.105 0.865 -47.568 1.00 57.06 203 ALA A C 1
ATOM 1488 O O . ALA A 1 203 ? 10.500 0.398 -46.503 1.00 57.06 203 ALA A O 1
ATOM 1489 N N . MET A 1 204 ? 10.550 0.393 -48.737 1.00 58.47 204 MET A N 1
ATOM 1490 C CA . MET A 1 204 ? 11.538 -0.690 -48.829 1.00 58.47 204 MET A CA 1
ATOM 14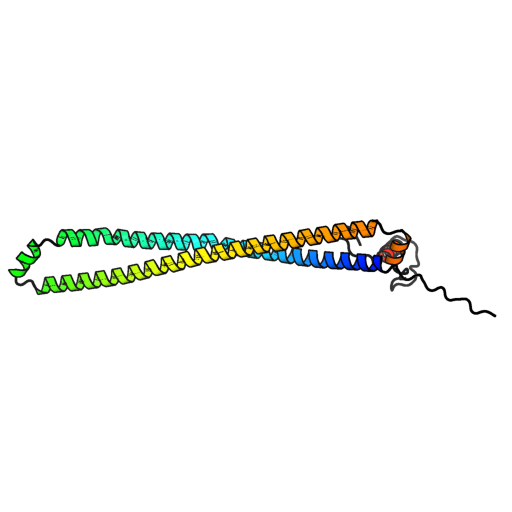91 C C . MET A 1 204 ? 12.903 -0.292 -48.248 1.00 58.47 204 MET A C 1
ATOM 1493 O O . MET A 1 204 ? 13.528 -1.114 -47.589 1.00 58.47 204 MET A O 1
ATOM 1497 N N . THR A 1 205 ? 13.333 0.972 -48.377 1.00 56.03 205 THR A N 1
ATOM 1498 C CA . THR A 1 205 ? 14.572 1.459 -47.720 1.00 56.03 205 THR A CA 1
ATOM 1499 C C . THR A 1 205 ? 14.495 1.514 -46.192 1.00 56.03 205 THR A C 1
ATOM 1501 O O . THR A 1 205 ? 15.509 1.722 -45.526 1.00 56.03 205 THR A O 1
ATOM 1504 N N . LYS A 1 206 ? 13.293 1.347 -45.635 1.00 55.88 206 LYS A N 1
ATOM 1505 C CA . LYS A 1 206 ? 13.016 1.330 -44.198 1.00 55.88 206 LYS A CA 1
ATOM 1506 C C . LYS A 1 206 ? 12.882 -0.083 -43.632 1.00 55.88 206 LYS A C 1
ATOM 1508 O O . LYS A 1 206 ? 12.787 -0.253 -42.418 1.00 55.88 206 LYS A O 1
ATOM 1513 N N . LEU A 1 207 ? 12.906 -1.099 -44.494 1.00 46.25 207 LEU A N 1
ATOM 1514 C CA . LEU A 1 207 ? 12.839 -2.497 -44.100 1.00 46.25 207 LEU A CA 1
ATOM 1515 C C . LEU A 1 207 ? 14.144 -2.891 -43.385 1.00 46.25 207 LEU A C 1
ATOM 1517 O O . LEU A 1 207 ? 15.225 -2.761 -43.947 1.00 46.25 207 LEU A O 1
ATOM 1521 N N . GLY A 1 208 ? 14.042 -3.345 -42.134 1.00 48.56 208 GLY A N 1
ATOM 1522 C CA . GLY A 1 208 ? 15.196 -3.708 -41.299 1.00 48.56 208 GLY A CA 1
ATOM 1523 C C . GLY A 1 208 ? 15.724 -2.590 -40.390 1.00 48.56 208 GLY A C 1
ATOM 1524 O O . GLY A 1 208 ? 16.607 -2.853 -39.576 1.00 48.56 208 GLY A O 1
ATOM 1525 N N . MET A 1 209 ? 15.177 -1.370 -40.470 1.00 47.28 209 MET A N 1
ATOM 1526 C CA . MET A 1 209 ? 15.488 -0.311 -39.504 1.00 47.28 209 MET A CA 1
ATOM 1527 C C . MET A 1 209 ? 14.768 -0.569 -38.163 1.00 47.28 209 MET A C 1
ATOM 1529 O O . MET A 1 209 ? 13.597 -0.960 -38.175 1.00 47.28 209 MET A O 1
ATOM 1533 N N . PRO A 1 210 ? 15.439 -0.382 -37.008 1.00 47.41 210 PRO A N 1
ATOM 1534 C CA . PRO A 1 210 ? 14.794 -0.497 -35.704 1.00 47.41 210 PRO A CA 1
ATOM 1535 C C . PRO A 1 210 ? 13.749 0.610 -35.528 1.00 47.41 210 PRO A C 1
ATOM 1537 O O . PRO A 1 210 ? 13.936 1.732 -35.985 1.00 47.41 210 PRO A O 1
ATOM 1540 N N . TYR A 1 211 ? 12.648 0.291 -34.853 1.00 46.78 211 TYR A N 1
ATOM 1541 C CA . TYR A 1 211 ? 11.591 1.254 -34.561 1.00 46.78 211 TYR A CA 1
ATOM 1542 C C . TYR A 1 211 ? 12.084 2.294 -33.542 1.00 46.78 211 TYR A C 1
ATOM 1544 O O . TYR A 1 211 ? 12.446 1.932 -32.424 1.00 46.78 211 TYR A O 1
ATOM 1552 N N . LEU A 1 212 ? 12.092 3.579 -33.914 1.00 44.00 212 LEU A N 1
ATOM 1553 C CA . LEU A 1 212 ? 12.314 4.691 -32.986 1.00 44.00 212 LEU A CA 1
ATOM 1554 C C . LEU A 1 212 ? 10.980 5.313 -32.563 1.00 44.00 212 LEU A C 1
ATOM 1556 O O . LEU A 1 212 ? 10.164 5.715 -33.391 1.00 44.00 212 LEU A O 1
ATOM 1560 N N . TRP A 1 213 ? 10.783 5.442 -31.253 1.00 40.41 213 TRP A N 1
ATOM 1561 C CA . TRP A 1 213 ? 9.613 6.106 -30.686 1.00 40.41 213 TRP A CA 1
ATOM 1562 C C . TRP A 1 213 ? 9.616 7.615 -31.003 1.00 40.41 213 TRP A C 1
ATOM 1564 O O . TRP A 1 213 ? 10.627 8.290 -30.811 1.00 40.41 213 TRP A O 1
ATOM 1574 N N . GLY A 1 214 ? 8.482 8.147 -31.484 1.00 40.09 214 GLY A N 1
ATOM 1575 C CA . GLY A 1 214 ? 8.271 9.579 -31.764 1.00 40.09 214 GLY A CA 1
ATOM 1576 C C . GLY A 1 214 ? 8.647 10.064 -33.172 1.00 40.09 214 GLY A C 1
ATOM 1577 O O . GLY A 1 214 ? 8.442 11.236 -33.482 1.00 40.09 214 GLY A O 1
ATOM 1578 N N . ALA A 1 215 ? 9.161 9.189 -34.036 1.00 38.69 215 ALA A N 1
ATOM 1579 C CA . ALA A 1 215 ? 9.367 9.485 -35.450 1.00 38.69 215 ALA A CA 1
ATOM 1580 C C . ALA A 1 215 ? 8.155 9.028 -36.281 1.00 38.69 215 ALA A C 1
ATOM 1582 O O . ALA A 1 215 ? 7.519 8.020 -35.977 1.00 38.69 215 ALA A O 1
ATOM 1583 N N . GLU A 1 216 ? 7.854 9.729 -37.376 1.00 35.28 216 GLU A N 1
ATOM 1584 C CA . GLU A 1 216 ? 6.817 9.362 -38.363 1.00 35.28 216 GLU A CA 1
ATOM 1585 C C . GLU A 1 216 ? 7.193 8.114 -39.205 1.00 35.28 216 GLU A C 1
ATOM 1587 O O . GLU A 1 216 ? 6.744 7.929 -40.335 1.00 35.28 216 GLU A O 1
ATOM 1592 N N . GLY A 1 217 ? 8.053 7.249 -38.663 1.00 40.12 217 GLY A N 1
ATOM 1593 C CA . GLY A 1 217 ? 8.561 6.027 -39.272 1.00 40.12 217 GLY A CA 1
ATOM 1594 C C . GLY A 1 217 ? 9.794 5.485 -38.534 1.00 40.12 217 GLY A C 1
ATOM 1595 O O . GLY A 1 217 ? 10.291 6.143 -37.621 1.00 40.12 217 GLY A O 1
ATOM 1596 N N . PRO A 1 218 ? 10.290 4.296 -3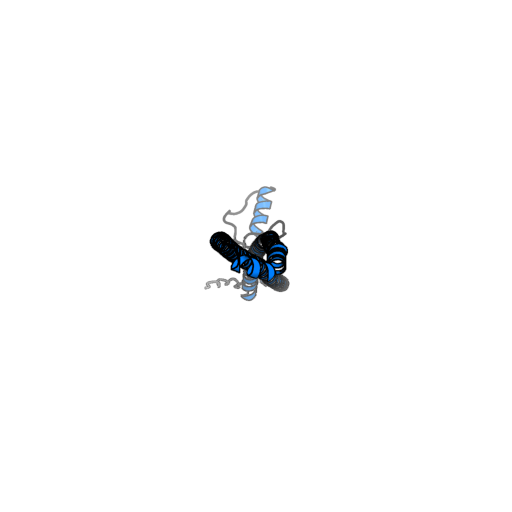8.917 1.00 44.56 218 PRO A N 1
ATOM 1597 C CA . PRO A 1 218 ? 11.539 3.742 -38.393 1.00 44.56 218 PRO A CA 1
ATOM 1598 C C . PRO A 1 218 ? 12.783 4.536 -38.843 1.00 44.56 218 PRO A C 1
ATOM 1600 O O . PRO A 1 218 ? 12.779 5.166 -39.939 1.00 44.56 218 PRO A O 1
#

Radius of gyration: 41.26 Å; chains: 1; bounding box: 79×30×128 Å

Secondary structure (DSSP, 8-state):
--PPP-----PPPHHHHHHHHHHHHHHHHHHHHHHHHHHHHHHHHHHHTTHHHHHHHHHHHHHHHHHHHHHHHHHHHHHHHH--HHHHHHHTTSS-HHHHHHHHHHHHHHHHHHHHHHHHHHHHHHHHHHHHHHHHHHHHHHHHHHHHHHHHHHHHHHHHHHHHHHHHHS-HHHHHHHT-S----SS------SHHHHHHHHHHTTTTPPPPTTSS--